Protein 2BJQ (pdb70)

Secondary structure (DSSP, 8-state):
----EEEEEETTSPPPSSBPBPTT-SS-EEEEEEETTEEEEEEEEEETTEEEEEEEETTEEE--TTTTTSEEEEEE-S-SSHHHHHHHHS-EEEEEEGGGGG-TTTEEE--BTTEEEEEEE-TTS-EEEEEEETTTTEEEEEETTEEEEEESGGGGGSEEEEEE-SPPP-S--B-S-EEEEEETTPBP-GGG-BPBGGGS-EE-TTSSEE--EEEEEEETTEEEEEEEEE-TTSBEEEEEEETTEEE-SGGG-EEEEEE-S-GGGBSS--EEEEHHHHTT-SS--B--BTTEEEEEEE-TTS-EEEEEEETTTTEEE--BTTB---EEGGGGGGSEEEE-

Foldseek 3Di:
DFDWDKAKDFFFAADDPAFAADPPDPFKGWKWAADPNRIWIFIWGAALNGTWTWAADDWWIDTDCVVRVGMIITTHAPDNDQQVRCVVGQWGKDKFFQLCVVVVVFWDFDDDVQKFWWFDQDPVGDTGITIARNVQQKTWYHDPTTIDIDHDDVSRGTITMITTRDGDDDPAADADFDKHKDFAFAAAVVLQAFDWDQNAFACAPVRDGHTWGWKWAHYPRRIKIFTWDADPVRTIWIWAADDWFIDTDRSSNMIITTGHNDPPRHPDDKHWDQQLVQVVDDDKHFDDDQQKFWWWDADPVRHIGIIIQRNVQRWTFIDDPGTTPIDHDCSSRGIITMID

Sequence (340 aa):
EFEDTWAYNTIGSPFPDNPVRVKGQQNMYVALWYKFGKPIHGRAWNDNGNVECSFPYNKVELTGARDLGGQIQILTATEQDPTEQFKKTGFWYEWRPYKDRVNDQLLQLVRCGQSTPVIMKTKDGKDLLGYIDMSTEVAAVGVSGKSEQVAGGPIQDMLVLFRNVKAPPKGIKIYDDTWLDLKYRDPFPAARNPIAAGGRKVKSDDGTEMFQYVALWYEHGQPVFGRAYPDSADKTLANFGWGGQENAGAEIGSFQMLVVPDPDILGFEYKWIPYKEAKAGGPFKPLHVGECTPCLLKDANGTERLGNLHMGMEKATAGLAGKDSAVSGPAVGDFLVLCR

B-factor: mean 21.35, std 9.45, range [8.37, 89.26]

InterPro domains:
  IPR021010 Cytosolic motility protein [PF12150] (7-168)
  IPR021010 Cytosolic motility protein [PF12150] (180-345)
  IPR021010 Cytosolic motility protein [PTHR31578] (6-344)

Nearest PDB structures (foldseek):
  2bjq-assembly1_A  TM=1.003E+00  e=2.444E-65  Ascaris suum
  2bjr-assembly2_B  TM=9.225E-01  e=2.883E-36  Ascaris suum
  2bjr-assembly1_A  TM=9.256E-01  e=7.314E-35  Ascaris suum
  5mh2-assembly2_D  TM=7.423E-01  e=8.220E-06  Magallana gigas

Organism: Ascaris suum (NCBI:txid6253)

Structure (mmCIF, N/CA/C/O backbone):
data_2BJQ
#
_entry.id   2BJQ
#
_cell.length_a   42.604
_cell.length_b   74.202
_cell.length_c   108.309
_cell.angle_alpha   90.00
_cell.angle_beta   90.00
_cell.angle_gamma   90.00
#
_symmetry.space_group_name_H-M   'P 21 21 21'
#
loop_
_entity.id
_entity.type
_entity.pdbx_description
1 polymer MFP2A
2 water water
#
loop_
_atom_site.group_PDB
_atom_site.id
_atom_site.type_symbol
_atom_site.label_atom_id
_atom_site.label_alt_id
_atom_site.label_comp_id
_atom_site.label_asym_id
_atom_site.label_entity_id
_atom_site.label_seq_id
_atom_site.pdbx_PDB_ins_code
_atom_site.Cartn_x
_atom_site.Cartn_y
_atom_site.Cartn_z
_atom_site.occupancy
_atom_site.B_iso_or_equiv
_atom_site.auth_seq_id
_atom_site.auth_comp_id
_atom_site.auth_asym_id
_atom_site.auth_atom_id
_atom_site.pdbx_PDB_model_num
ATOM 1 N N . GLU A 1 5 ? 23.579 23.434 34.392 1.00 31.75 5 GLU A N 1
ATOM 2 C CA . GLU A 1 5 ? 22.784 22.301 34.961 1.00 29.38 5 GLU A CA 1
ATOM 3 C C . GLU A 1 5 ? 21.322 22.456 34.551 1.00 28.79 5 GLU A C 1
ATOM 4 O O . GLU A 1 5 ? 20.627 23.359 35.024 1.00 27.22 5 GLU A O 1
ATOM 10 N N . PHE A 1 6 ? 20.861 21.581 33.663 1.00 22.36 6 PHE A N 1
ATOM 11 C CA . PHE A 1 6 ? 19.526 21.707 33.090 1.00 19.39 6 PHE A CA 1
ATOM 12 C C . PHE A 1 6 ? 18.469 21.070 34.001 1.00 18.83 6 PHE A C 1
ATOM 13 O O . PHE A 1 6 ? 18.810 20.361 34.961 1.00 18.40 6 PHE A O 1
ATOM 21 N N . GLU A 1 7 ? 17.196 21.287 33.661 1.00 19.99 7 GLU A N 1
ATOM 22 C CA . GLU A 1 7 ? 16.071 20.812 34.475 1.00 16.55 7 GLU A CA 1
ATOM 23 C C . GLU A 1 7 ? 15.076 19.987 33.651 1.00 14.31 7 GLU A C 1
ATOM 24 O O . GLU A 1 7 ? 14.728 20.348 32.509 1.00 17.64 7 GLU A O 1
ATOM 30 N N . ASP A 1 8 ? 14.644 18.884 34.240 1.00 13.23 8 ASP A N 1
ATOM 31 C CA . ASP A 1 8 ? 13.568 18.052 33.662 1.00 15.07 8 ASP A CA 1
ATOM 32 C C . ASP A 1 8 ? 12.177 18.618 33.925 1.00 17.18 8 ASP A C 1
ATOM 33 O O . ASP A 1 8 ? 11.915 19.108 35.021 1.00 16.02 8 ASP A O 1
ATOM 38 N N . THR A 1 9 ? 11.277 18.440 32.954 1.00 15.66 9 THR A N 1
ATOM 39 C CA . THR A 1 9 ? 9.876 18.807 33.112 1.00 14.26 9 THR A CA 1
ATOM 40 C C . THR A 1 9 ? 9.055 17.592 33.534 1.00 16.05 9 THR A C 1
ATOM 41 O O . THR A 1 9 ? 8.894 16.650 32.757 1.00 16.56 9 THR A O 1
ATOM 45 N N . TRP A 1 10 ? 8.543 17.628 34.766 1.00 12.18 10 TRP A N 1
ATOM 46 C CA . TRP A 1 10 ? 7.696 16.551 35.291 1.00 11.21 10 TRP A CA 1
ATOM 47 C C . TRP A 1 10 ? 6.260 17.097 35.238 1.00 16.65 10 TRP A C 1
ATOM 48 O O . TRP A 1 10 ? 6.033 18.290 35.477 1.00 15.51 10 TRP A O 1
ATOM 59 N N . ALA A 1 11 ? 5.306 16.219 34.943 1.00 14.67 11 ALA A N 1
ATOM 60 C CA . ALA A 1 11 ? 3.894 16.619 34.846 1.00 14.72 11 ALA A CA 1
ATOM 61 C C . ALA A 1 11 ? 2.966 15.681 35.661 1.00 11.63 11 ALA A C 1
ATOM 62 O O . ALA A 1 11 ? 2.902 14.470 35.393 1.00 11.78 11 ALA A O 1
ATOM 64 N N . TYR A 1 12 ? 2.256 16.246 36.655 1.00 12.61 12 TYR A N 1
ATOM 65 C CA . TYR A 1 12 ? 1.204 15.485 37.381 1.00 10.91 12 TYR A CA 1
ATOM 66 C C . TYR A 1 12 ? 0.131 14.960 36.433 1.00 11.42 12 TYR A C 1
ATOM 67 O O . TYR A 1 12 ? -0.278 15.664 35.484 1.00 12.79 12 TYR A O 1
ATOM 76 N N . ASN A 1 13 ? -0.281 13.718 36.683 1.00 12.21 13 ASN A N 1
ATOM 77 C CA . ASN A 1 13 ? -1.355 13.098 35.927 1.00 14.68 13 ASN A CA 1
ATOM 78 C C . ASN A 1 13 ? -2.203 12.212 36.836 1.00 15.06 13 ASN A C 1
ATOM 79 O O . ASN A 1 13 ? -1.681 11.562 37.765 1.00 16.82 13 ASN A O 1
ATOM 84 N N . THR A 1 14 ? -3.497 12.182 36.540 1.00 13.86 14 THR A N 1
ATOM 85 C CA . THR A 1 14 ? -4.433 11.289 37.224 1.00 14.84 14 THR A CA 1
ATOM 86 C C . THR A 1 14 ? -4.306 9.893 36.628 1.00 17.79 14 THR A C 1
ATOM 87 O O . THR A 1 14 ? -4.340 9.718 35.402 1.00 20.16 14 THR A O 1
ATOM 91 N N . ILE A 1 15 ? -4.083 8.903 37.487 1.00 14.95 15 ILE A N 1
ATOM 92 C CA . ILE A 1 15 ? -4.025 7.528 37.020 1.00 15.31 15 ILE A CA 1
ATOM 93 C C . ILE A 1 15 ? -5.401 7.180 36.415 1.00 20.14 15 ILE A C 1
ATOM 94 O O . ILE A 1 15 ? -6.441 7.429 37.045 1.00 16.40 15 ILE A O 1
ATOM 99 N N . GLY A 1 16 ? -5.414 6.642 35.206 1.00 17.88 16 GLY A N 1
ATOM 100 C CA . GLY A 1 16 ? -6.696 6.330 34.516 1.00 17.22 16 GLY A CA 1
ATOM 101 C C . GLY A 1 16 ? -7.167 7.360 33.509 1.00 12.19 16 GLY A C 1
ATOM 102 O O . GLY A 1 16 ? -8.291 7.268 32.972 1.00 15.58 16 GLY A O 1
ATOM 103 N N . SER A 1 17 ? -6.327 8.370 33.262 1.00 12.92 17 SER A N 1
ATOM 104 C CA . SER A 1 17 ? -6.554 9.389 32.221 1.00 14.76 17 SER A CA 1
ATOM 105 C C . SER A 1 17 ? -5.362 9.393 31.230 1.00 11.35 17 SER A C 1
ATOM 106 O O . SER A 1 17 ? -4.255 8.930 31.604 1.00 13.49 17 SER A O 1
ATOM 109 N N . PRO A 1 18 ? -5.562 9.935 30.011 1.00 15.36 18 PRO A N 1
ATOM 110 C CA . PRO A 1 18 ? -4.487 9.994 28.996 1.00 14.56 18 PRO A CA 1
ATOM 111 C C . PRO A 1 18 ? -3.172 10.652 29.439 1.00 13.78 18 PRO A C 1
ATOM 112 O O . PRO A 1 18 ? -3.148 11.481 30.362 1.00 12.67 18 PRO A O 1
ATOM 116 N N . PHE A 1 19 ? -2.066 10.245 28.804 1.00 12.83 19 PHE A N 1
ATOM 117 C CA . PHE A 1 19 ? -0.751 10.819 29.119 1.00 15.30 19 PHE A CA 1
ATOM 118 C C . PHE A 1 19 ? -0.658 12.322 28.813 1.00 15.18 19 PHE A C 1
ATOM 119 O O . PHE A 1 19 ? -1.319 12.805 27.862 1.00 13.57 19 PHE A O 1
ATOM 127 N N . PRO A 1 20 ? 0.222 13.050 29.542 1.00 14.94 20 PRO A N 1
ATOM 128 C CA . PRO A 1 20 ? 0.519 14.407 29.085 1.00 13.73 20 PRO A CA 1
ATOM 129 C C . PRO A 1 20 ? 1.309 14.317 27.774 1.00 16.06 20 PRO A C 1
ATOM 130 O O . PRO A 1 20 ? 1.826 13.234 27.436 1.00 16.95 20 PRO A O 1
ATOM 134 N N . ASP A 1 21 ? 1.413 15.423 27.046 1.00 19.68 21 ASP A N 1
ATOM 135 C CA . ASP A 1 21 ? 2.176 15.419 25.788 1.00 16.33 21 ASP A CA 1
ATOM 136 C C . ASP A 1 21 ? 3.662 15.047 25.938 1.00 15.58 21 ASP A C 1
ATOM 137 O O . ASP A 1 21 ? 4.328 15.447 26.922 1.00 12.87 21 ASP A O 1
ATOM 142 N N . ASN A 1 22 ? 4.170 14.319 24.932 1.00 14.60 22 ASN A N 1
ATOM 143 C CA . ASN A 1 22 ? 5.591 13.947 24.830 1.00 13.30 22 ASN A CA 1
ATOM 144 C C . ASN A 1 22 ? 6.156 13.211 26.060 1.00 13.45 22 ASN A C 1
ATOM 145 O O . ASN A 1 22 ? 7.197 13.605 26.590 1.00 13.67 22 ASN A O 1
ATOM 150 N N . PRO A 1 23 ? 5.492 12.121 26.490 1.00 13.76 23 PRO A N 1
ATOM 151 C CA . PRO A 1 23 ? 6.031 11.364 27.640 1.00 14.54 23 PRO A CA 1
ATOM 152 C C . PRO A 1 23 ? 7.343 10.669 27.258 1.00 15.48 23 PRO A C 1
ATOM 153 O O . PRO A 1 23 ? 7.500 10.223 26.104 1.00 13.81 23 PRO A O 1
ATOM 157 N N . VAL A 1 24 ? 8.282 10.605 28.198 1.00 12.04 24 VAL A N 1
ATOM 158 C CA . VAL A 1 24 ? 9.631 10.074 27.879 1.00 14.05 24 VAL A CA 1
ATOM 159 C C . VAL A 1 24 ? 9.601 8.552 27.971 1.00 13.93 24 VAL A C 1
ATOM 160 O O . VAL A 1 24 ? 9.215 7.966 29.006 1.00 13.55 24 VAL A O 1
ATOM 164 N N . ARG A 1 25 ? 9.980 7.908 26.863 1.00 13.34 25 ARG A N 1
ATOM 165 C CA . ARG A 1 25 ? 9.948 6.457 26.739 1.00 14.40 25 ARG A CA 1
ATOM 166 C C . ARG A 1 25 ? 11.145 5.805 27.413 1.00 16.98 25 ARG A C 1
ATOM 167 O O . ARG A 1 25 ? 12.244 6.403 27.503 1.00 19.41 25 ARG A O 1
ATOM 175 N N . VAL A 1 26 ? 10.939 4.570 27.867 1.00 15.56 26 VAL A N 1
ATOM 176 C CA . VAL A 1 26 ? 12.051 3.705 28.283 1.00 15.37 26 VAL A CA 1
ATOM 177 C C . VAL A 1 26 ? 12.672 3.025 27.050 1.00 21.68 26 VAL A C 1
ATOM 178 O O . VAL A 1 26 ? 11.945 2.460 26.196 1.00 16.90 26 VAL A O 1
ATOM 182 N N . LYS A 1 27 ? 14.005 3.093 26.973 1.00 19.46 27 LYS A N 1
ATOM 183 C CA . LYS A 1 27 ? 14.813 2.514 25.877 1.00 22.15 27 LYS A CA 1
ATOM 184 C C . LYS A 1 27 ? 14.363 1.097 25.600 1.00 19.73 27 LYS A C 1
ATOM 185 O O . LYS A 1 27 ? 14.273 0.292 26.521 1.00 18.70 27 LYS A O 1
ATOM 191 N N . GLY A 1 28 ? 14.088 0.798 24.334 1.00 18.76 28 GLY A N 1
ATOM 192 C CA . GLY A 1 28 ? 13.763 -0.568 23.956 1.00 17.02 28 GLY A CA 1
ATOM 193 C C . GLY A 1 28 ? 12.363 -1.052 24.342 1.00 21.51 28 GLY A C 1
ATOM 194 O O . GLY A 1 28 ? 12.077 -2.266 24.232 1.00 21.78 28 GLY A O 1
ATOM 195 N N . GLN A 1 29 ? 11.491 -0.140 24.792 1.00 16.87 29 GLN A N 1
ATOM 196 C CA . GLN A 1 29 ? 10.138 -0.544 25.198 1.00 15.48 29 GLN A CA 1
ATOM 197 C C . GLN A 1 29 ? 9.044 0.037 24.305 1.00 14.50 29 GLN A C 1
ATOM 198 O O . GLN A 1 29 ? 9.065 1.232 24.013 1.00 15.89 29 GLN A O 1
ATOM 204 N N . GLN A 1 30 ? 8.103 -0.807 23.889 1.00 13.35 30 GLN A N 1
ATOM 205 C CA . GLN A 1 30 ? 6.998 -0.314 23.053 1.00 12.64 30 GLN A CA 1
ATOM 206 C C . GLN A 1 30 ? 6.016 0.563 23.844 1.00 13.88 30 GLN A C 1
ATOM 207 O O . GLN A 1 30 ? 5.411 1.489 23.293 1.00 12.87 30 GLN A O 1
ATOM 213 N N . ASN A 1 31 ? 5.859 0.247 25.131 1.00 10.93 31 ASN A N 1
ATOM 214 C CA . ASN A 1 31 ? 4.767 0.787 25.944 1.00 11.10 31 ASN A CA 1
ATOM 215 C C . ASN A 1 31 ? 5.212 0.934 27.405 1.00 15.34 31 ASN A C 1
ATOM 216 O O . ASN A 1 31 ? 4.678 0.261 28.303 1.00 13.30 31 ASN A O 1
ATOM 221 N N . MET A 1 32 ? 6.213 1.786 27.634 1.00 12.65 32 MET A N 1
ATOM 222 C CA . MET A 1 32 ? 6.716 2.022 29.002 1.00 11.21 32 MET A CA 1
ATOM 223 C C . MET A 1 32 ? 7.351 3.399 29.090 1.00 14.21 32 MET A C 1
ATOM 224 O O . MET A 1 32 ? 8.153 3.768 28.240 1.00 11.17 32 MET A O 1
ATOM 229 N N . TYR A 1 33 ? 7.002 4.144 30.134 1.00 13.41 33 TYR A N 1
ATOM 230 C CA . TYR A 1 33 ? 7.407 5.544 30.253 1.00 10.53 33 TYR A CA 1
ATOM 231 C C . TYR A 1 33 ? 7.890 5.855 31.669 1.00 12.85 33 TYR A C 1
ATOM 232 O O . TYR A 1 33 ? 7.530 5.140 32.615 1.00 13.21 33 TYR A O 1
ATOM 241 N N . VAL A 1 34 ? 8.642 6.956 31.820 1.00 10.08 34 VAL A N 1
ATOM 242 C CA . VAL A 1 34 ? 9.363 7.230 33.074 1.00 11.20 34 VAL A CA 1
ATOM 243 C C . VAL A 1 34 ? 8.381 7.961 34.018 1.00 11.47 34 VAL A C 1
ATOM 244 O O . VAL A 1 34 ? 7.789 8.948 33.600 1.00 13.77 34 VAL A O 1
ATOM 248 N N . ALA A 1 35 ? 8.218 7.476 35.256 1.00 9.42 35 ALA A N 1
ATOM 249 C CA . ALA A 1 35 ? 7.228 8.080 36.190 1.00 10.08 35 ALA A CA 1
ATOM 250 C C . ALA A 1 35 ? 7.804 8.288 37.582 1.00 12.97 35 ALA A C 1
ATOM 251 O O . ALA A 1 35 ? 8.856 7.760 37.911 1.00 11.52 35 ALA A O 1
ATOM 253 N N . LEU A 1 36 ? 7.079 9.037 38.406 1.00 11.65 36 LEU A N 1
ATOM 254 C CA . LEU A 1 36 ? 7.603 9.410 39.730 1.00 12.86 36 LEU A CA 1
ATOM 255 C C . LEU A 1 36 ? 6.440 9.504 40.712 1.00 11.72 36 LEU A C 1
ATOM 256 O O . LEU A 1 36 ? 5.424 10.129 40.404 1.00 13.54 36 LEU A O 1
ATOM 261 N N . TRP A 1 37 ? 6.628 8.902 41.883 1.00 11.39 37 TRP A N 1
ATOM 262 C CA . TRP A 1 37 ? 5.604 8.862 42.948 1.00 13.13 37 TRP A CA 1
ATOM 263 C C . TRP A 1 37 ? 6.256 9.403 44.224 1.00 13.76 37 TRP A C 1
ATOM 264 O O . TRP A 1 37 ? 7.445 9.184 44.430 1.00 14.40 37 TRP A O 1
ATOM 275 N N . TYR A 1 38 ? 5.480 10.101 45.060 1.00 10.85 38 TYR A N 1
ATOM 276 C CA . TYR A 1 38 ? 5.928 10.462 46.432 1.00 13.58 38 TYR A CA 1
ATOM 277 C C . TYR A 1 38 ? 5.124 9.679 47.453 1.00 15.05 38 TYR A C 1
ATOM 278 O O . TYR A 1 38 ? 3.868 9.637 47.392 1.00 13.35 38 TYR A O 1
ATOM 287 N N . LYS A 1 39 ? 5.844 9.085 48.400 1.00 15.84 39 LYS A N 1
ATOM 288 C CA . LYS A 1 39 ? 5.221 8.331 49.489 1.00 12.09 39 LYS A CA 1
ATOM 289 C C . LYS A 1 39 ? 5.822 8.898 50.790 1.00 14.97 39 LYS A C 1
ATOM 290 O O . LYS A 1 39 ? 7.044 8.856 50.993 1.00 15.06 39 LYS A O 1
ATOM 296 N N . PHE A 1 40 ? 4.962 9.453 51.648 1.00 18.18 40 PHE A N 1
ATOM 297 C CA . PHE A 1 40 ? 5.414 10.189 52.850 1.00 20.32 40 PHE A CA 1
ATOM 298 C C . PHE A 1 40 ? 6.485 11.250 52.525 1.00 15.08 40 PHE A C 1
ATOM 299 O O . PHE A 1 40 ? 7.480 11.421 53.259 1.00 16.45 40 PHE A O 1
ATOM 307 N N . GLY A 1 41 ? 6.256 11.984 51.428 1.00 13.64 41 GLY A N 1
ATOM 308 C CA . GLY A 1 41 ? 7.158 13.036 50.969 1.00 18.16 41 GLY A CA 1
ATOM 309 C C . GLY A 1 41 ? 8.459 12.548 50.329 1.00 16.00 41 GLY A C 1
ATOM 310 O O . GLY A 1 41 ? 9.295 13.378 49.953 1.00 16.46 41 GLY A O 1
ATOM 311 N N . LYS A 1 42 ? 8.633 11.225 50.208 1.00 11.37 42 LYS A N 1
ATOM 312 C CA . LYS A 1 42 ? 9.902 10.659 49.642 1.00 11.99 42 LYS A CA 1
ATOM 313 C C . LYS A 1 42 ? 9.723 10.267 48.161 1.00 12.99 42 LYS A C 1
ATOM 314 O O . LYS A 1 42 ? 8.787 9.530 47.862 1.00 15.64 42 LYS A O 1
ATOM 320 N N . PRO A 1 43 ? 10.637 10.716 47.253 1.00 14.63 43 PRO A N 1
ATOM 321 C CA . PRO A 1 43 ? 10.502 10.371 45.821 1.00 12.35 43 PRO A CA 1
ATOM 322 C C . PRO A 1 43 ? 10.929 8.938 45.487 1.00 10.83 43 PRO A C 1
ATOM 323 O O . PRO A 1 43 ? 11.970 8.439 45.957 1.00 14.15 43 PRO A O 1
ATOM 327 N N . ILE A 1 44 ? 10.105 8.282 44.677 1.00 14.35 44 ILE A N 1
ATOM 328 C CA . ILE A 1 44 ? 10.321 6.922 44.221 1.00 15.11 44 ILE A CA 1
ATOM 329 C C . ILE A 1 44 ? 10.036 6.864 42.704 1.00 17.02 44 ILE A C 1
ATOM 330 O O . ILE A 1 44 ? 8.878 7.046 42.281 1.00 12.47 44 ILE A O 1
ATOM 335 N N . HIS A 1 45 ? 11.063 6.660 41.872 1.00 11.76 45 HIS A N 1
ATOM 336 C CA . HIS A 1 45 ? 10.763 6.543 40.414 1.00 11.99 45 HIS A CA 1
ATOM 337 C C . HIS A 1 45 ? 10.122 5.186 40.155 1.00 11.44 45 HIS A C 1
ATOM 338 O O . HIS A 1 45 ? 10.366 4.227 40.895 1.00 13.23 45 HIS A O 1
ATOM 345 N N . GLY A 1 46 ? 9.313 5.091 39.093 1.00 10.64 46 GLY A N 1
ATOM 346 C CA . GLY A 1 46 ? 8.719 3.841 38.672 1.00 12.42 46 GLY A CA 1
ATOM 347 C C . GLY A 1 46 ? 8.315 3.957 37.204 1.00 17.54 46 GLY A C 1
ATOM 348 O O . GLY A 1 46 ? 8.872 4.781 36.468 1.00 12.85 46 GLY A O 1
ATOM 349 N N . ARG A 1 47 ? 7.317 3.178 36.795 1.00 14.61 47 ARG A N 1
ATOM 350 C CA . ARG A 1 47 ? 6.964 3.120 35.371 1.00 13.26 47 ARG A CA 1
ATOM 351 C C . ARG A 1 47 ? 5.490 3.364 35.134 1.00 14.17 47 ARG A C 1
ATOM 352 O O . ARG A 1 47 ? 4.672 3.118 36.031 1.00 13.56 47 ARG A O 1
ATOM 360 N N . ALA A 1 48 ? 5.177 3.866 33.931 1.00 12.06 48 ALA A N 1
ATOM 361 C CA . ALA A 1 48 ? 3.808 4.034 33.467 1.00 9.46 48 ALA A CA 1
ATOM 362 C C . ALA A 1 48 ? 3.660 3.372 32.089 1.00 10.92 48 ALA A C 1
ATOM 363 O O . ALA A 1 48 ? 4.633 3.282 31.328 1.00 12.41 48 ALA A O 1
ATOM 365 N N . TRP A 1 49 ? 2.440 2.966 31.765 1.00 9.89 49 TRP A N 1
ATOM 366 C CA . TRP A 1 49 ? 2.134 2.390 30.451 1.00 9.54 49 TRP A CA 1
ATOM 367 C C . TRP A 1 49 ? 0.682 2.717 30.077 1.00 12.69 49 TRP A C 1
ATOM 368 O O . TRP A 1 49 ? -0.151 3.084 30.925 1.00 14.83 49 TRP A O 1
ATOM 379 N N . ASN A 1 50 ? 0.405 2.592 28.784 1.00 11.77 50 ASN A N 1
ATOM 380 C CA . ASN A 1 50 ? -0.911 2.837 28.225 1.00 12.60 50 ASN A CA 1
ATOM 381 C C . ASN A 1 50 ? -1.762 1.567 28.366 1.00 13.28 50 ASN A C 1
ATOM 382 O O . ASN A 1 50 ? -1.336 0.474 27.946 1.00 13.35 50 ASN A O 1
ATOM 387 N N . ASP A 1 51 ? -2.938 1.706 28.982 1.00 10.90 51 ASP A N 1
ATOM 388 C CA . ASP A 1 51 ? -4.008 0.720 28.812 1.00 15.18 51 ASP A CA 1
ATOM 389 C C . ASP A 1 51 ? -5.301 1.480 28.551 1.00 17.60 51 ASP A C 1
ATOM 390 O O . ASP A 1 51 ? -5.688 2.362 29.326 1.00 14.71 51 ASP A O 1
ATOM 395 N N . ASN A 1 52 ? -5.971 1.140 27.452 1.00 15.28 52 ASN A N 1
ATOM 396 C CA . ASN A 1 52 ? -7.205 1.826 27.054 1.00 17.39 52 ASN A CA 1
ATOM 397 C C . ASN A 1 52 ? -7.028 3.330 26.815 1.00 19.51 52 ASN A C 1
ATOM 398 O O . ASN A 1 52 ? -7.990 4.103 26.980 1.00 14.99 52 ASN A O 1
ATOM 403 N N . GLY A 1 53 ? -5.815 3.727 26.402 1.00 12.04 53 GLY A N 1
ATOM 404 C CA . GLY A 1 53 ? -5.461 5.139 26.102 1.00 10.77 53 GLY A CA 1
ATOM 405 C C . GLY A 1 53 ? -5.135 5.984 27.348 1.00 10.10 53 GLY A C 1
ATOM 406 O O . GLY A 1 53 ? -4.981 7.222 27.266 1.00 15.25 53 GLY A O 1
ATOM 407 N N . ASN A 1 54 ? -5.089 5.309 28.494 1.00 11.27 54 ASN A N 1
ATOM 408 C CA . ASN A 1 54 ? -4.910 5.963 29.814 1.00 10.91 54 ASN A CA 1
ATOM 409 C C . ASN A 1 54 ? -3.638 5.496 30.539 1.00 12.94 54 ASN A C 1
ATOM 410 O O . ASN A 1 54 ? -3.083 4.406 30.248 1.00 10.50 54 ASN A O 1
ATOM 415 N N . VAL A 1 55 ? -3.217 6.319 31.511 1.00 13.23 55 VAL A N 1
ATOM 416 C CA . VAL A 1 55 ? -2.049 6.020 32.322 1.00 13.23 55 VAL A CA 1
ATOM 417 C C . VAL A 1 55 ? -2.347 4.930 33.363 1.00 14.04 55 VAL A C 1
ATOM 418 O O . VAL A 1 55 ? -3.252 5.064 34.211 1.00 16.25 55 VAL A O 1
ATOM 422 N N . GLU A 1 56 ? -1.563 3.861 33.310 1.00 14.05 56 GLU A N 1
ATOM 423 C CA . GLU A 1 56 ? -1.463 2.940 34.439 1.00 13.59 56 GLU A CA 1
ATOM 424 C C . GLU A 1 56 ? 0.006 2.912 34.833 1.00 14.56 56 GLU A C 1
ATOM 425 O O . GLU A 1 56 ? 0.853 3.358 34.070 1.00 13.26 56 GLU A O 1
ATOM 431 N N . CYS A 1 57 ? 0.311 2.388 36.020 1.00 11.93 57 CYS A N 1
ATOM 432 C CA . CYS A 1 57 ? 1.669 2.556 36.584 1.00 11.32 57 CYS A CA 1
ATOM 433 C C . CYS A 1 57 ? 1.997 1.544 37.683 1.00 15.46 57 CYS A C 1
ATOM 434 O O . CYS A 1 57 ? 1.109 0.869 38.210 1.00 14.02 57 CYS A O 1
ATOM 437 N N . SER A 1 58 ? 3.287 1.472 38.026 1.00 16.69 58 SER A N 1
ATOM 438 C CA . SER A 1 58 ? 3.783 0.538 39.040 1.00 12.65 58 SER A CA 1
ATOM 439 C C . SER A 1 58 ? 5.015 1.083 39.739 1.00 15.34 58 SER A C 1
ATOM 440 O O . SER A 1 58 ? 5.957 1.598 39.095 1.00 14.63 58 SER A O 1
ATOM 443 N N . PHE A 1 59 ? 5.004 0.952 41.065 1.00 12.82 59 PHE A N 1
ATOM 444 C CA . PHE A 1 59 ? 6.115 1.447 41.892 1.00 10.46 59 PHE A CA 1
ATOM 445 C C . PHE A 1 59 ? 6.349 0.421 42.995 1.00 11.89 59 PHE A C 1
ATOM 446 O O . PHE A 1 59 ? 5.365 -0.148 43.518 1.00 14.53 59 PHE A O 1
ATOM 454 N N . PRO A 1 60 ? 7.628 0.221 43.366 1.00 15.96 60 PRO A N 1
ATOM 455 C CA . PRO A 1 60 ? 7.968 -0.655 44.501 1.00 17.48 60 PRO A CA 1
ATOM 456 C C . PRO A 1 60 ? 7.808 0.091 45.820 1.00 15.81 60 PRO A C 1
ATOM 457 O O . PRO A 1 60 ? 8.197 1.266 45.947 1.00 14.28 60 PRO A O 1
ATOM 461 N N . TYR A 1 61 ? 7.230 -0.599 46.797 1.00 19.99 61 TYR A N 1
ATOM 462 C CA . TYR A 1 61 ? 6.988 -0.008 48.100 1.00 20.33 61 TYR A CA 1
ATOM 463 C C . TYR A 1 61 ? 7.141 -1.078 49.185 1.00 23.38 61 TYR A C 1
ATOM 464 O O . TYR A 1 61 ? 6.286 -1.949 49.323 1.00 22.08 6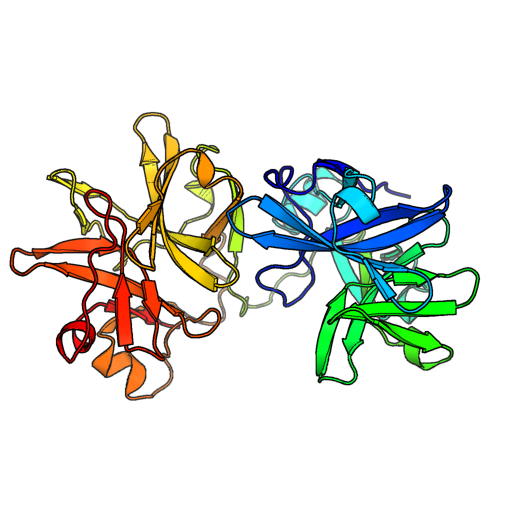1 TYR A O 1
ATOM 473 N N . ASN A 1 62 ? 8.239 -0.987 49.933 1.00 27.12 62 ASN A N 1
ATOM 474 C CA . ASN A 1 62 ? 8.543 -1.885 51.072 1.00 36.84 62 ASN A CA 1
ATOM 475 C C . ASN A 1 62 ? 7.998 -3.339 50.960 1.00 40.69 62 ASN A C 1
ATOM 476 O O . ASN A 1 62 ? 7.027 -3.742 51.627 1.00 47.94 62 ASN A O 1
ATOM 481 N N . LYS A 1 63 ? 8.645 -4.098 50.074 1.00 32.70 63 LYS A N 1
ATOM 482 C CA . LYS A 1 63 ? 8.370 -5.530 49.794 1.00 33.58 63 LYS A CA 1
ATOM 483 C C . LYS A 1 63 ? 7.271 -5.836 48.769 1.00 23.92 63 LYS A C 1
ATOM 484 O O . LYS A 1 63 ? 7.211 -6.958 48.254 1.00 22.72 63 LYS A O 1
ATOM 490 N N . VAL A 1 64 ? 6.430 -4.855 48.457 1.00 19.82 64 VAL A N 1
ATOM 491 C CA . VAL A 1 64 ? 5.310 -5.073 4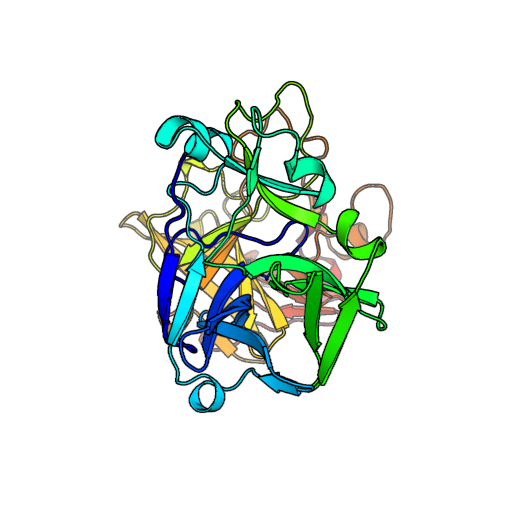7.531 1.00 22.05 64 VAL A CA 1
ATOM 492 C C . VAL A 1 64 ? 5.397 -4.180 46.287 1.00 20.10 64 VAL A C 1
ATOM 493 O O . VAL A 1 64 ? 6.215 -3.271 46.226 1.00 18.29 64 VAL A O 1
ATOM 497 N N . GLU A 1 65 ? 4.561 -4.480 45.302 1.00 18.00 65 GLU A N 1
ATOM 498 C CA . GLU A 1 65 ? 4.372 -3.617 44.143 1.00 19.77 65 GLU A CA 1
ATOM 499 C C . GLU A 1 65 ? 3.049 -2.901 44.323 1.00 20.47 65 GLU A C 1
ATOM 500 O O . GLU A 1 65 ? 2.028 -3.539 44.646 1.00 24.34 65 GLU A O 1
ATOM 506 N N . LEU A 1 66 ? 3.056 -1.585 44.129 1.00 13.14 66 LEU A N 1
ATOM 507 C CA . LEU A 1 66 ? 1.832 -0.800 44.180 1.00 13.76 66 LEU A CA 1
ATOM 508 C C . LEU A 1 66 ? 1.464 -0.290 42.788 1.00 18.28 66 LEU A C 1
ATOM 509 O O . LEU A 1 66 ? 2.285 0.339 42.124 1.00 17.73 66 LEU A O 1
ATOM 514 N N . THR A 1 67 ? 0.237 -0.605 42.355 1.00 19.16 67 THR A N 1
ATOM 515 C CA . THR A 1 67 ? -0.294 -0.209 41.030 1.00 18.82 67 THR A CA 1
ATOM 516 C C . THR A 1 67 ? -1.647 0.539 41.140 1.00 24.13 67 THR A C 1
ATOM 517 O O . THR A 1 67 ? -2.044 1.281 40.243 1.00 20.22 67 THR A O 1
ATOM 521 N N . GLY A 1 68 ? -2.357 0.329 42.250 1.00 19.47 68 GLY A N 1
ATOM 522 C CA . GLY A 1 68 ? -3.667 0.930 42.462 1.00 21.70 68 GLY A CA 1
ATOM 523 C C . GLY A 1 68 ? -3.742 2.434 42.614 1.00 19.53 68 GLY A C 1
ATOM 524 O O . GLY A 1 68 ? -2.972 3.060 43.357 1.00 20.37 68 GLY A O 1
ATOM 525 N N . ALA A 1 69 ? -4.717 3.019 41.934 1.00 20.08 69 ALA A N 1
ATOM 526 C CA . ALA A 1 69 ? -4.987 4.436 42.070 1.00 19.13 69 ALA A CA 1
ATOM 527 C C . ALA A 1 69 ? -5.206 4.852 43.553 1.00 20.02 69 ALA A C 1
ATOM 528 O O . ALA A 1 69 ? -4.783 5.939 43.973 1.00 20.88 69 ALA A O 1
ATOM 530 N N . ARG A 1 70 ? -5.892 4.017 44.329 1.00 19.50 70 ARG A N 1
ATOM 531 C CA . ARG A 1 70 ? -6.154 4.389 45.733 1.00 24.11 70 ARG A CA 1
ATOM 532 C C . ARG A 1 70 ? -4.899 4.223 46.583 1.00 17.82 70 ARG A C 1
ATOM 533 O O . ARG A 1 70 ? -4.510 5.160 47.293 1.00 17.70 70 ARG A O 1
ATOM 541 N N . ASP A 1 71 ? -4.253 3.054 46.454 1.00 18.87 71 ASP A N 1
ATOM 542 C CA . ASP A 1 71 ? -2.999 2.735 47.152 1.00 17.14 71 ASP A CA 1
ATOM 543 C C . ASP A 1 71 ? -1.956 3.847 46.917 1.00 18.70 71 ASP A C 1
ATOM 544 O O . ASP A 1 71 ? -1.227 4.237 47.836 1.00 17.74 71 ASP A O 1
ATOM 549 N N . LEU A 1 72 ? -1.903 4.344 45.676 1.00 15.13 72 LEU A N 1
ATOM 550 C CA . LEU A 1 72 ? -0.944 5.386 45.288 1.00 15.16 72 LEU A CA 1
ATOM 551 C C . LEU A 1 72 ? -1.341 6.804 45.680 1.00 17.92 72 LEU A C 1
ATOM 552 O O . LEU A 1 72 ? -0.517 7.729 45.606 1.00 17.74 72 LEU A O 1
ATOM 557 N N . GLY A 1 73 ? -2.590 6.977 46.108 1.00 18.13 73 GLY A N 1
ATOM 558 C CA . GLY A 1 73 ? -3.158 8.322 46.281 1.00 21.26 73 GLY A CA 1
ATOM 559 C C . GLY A 1 73 ? -3.614 8.991 44.976 1.00 15.94 73 GLY A C 1
ATOM 560 O O . GLY A 1 73 ? -3.841 10.185 44.944 1.00 22.89 73 GLY A O 1
ATOM 561 N N . GLY A 1 74 ? -3.711 8.235 43.879 1.00 22.71 74 GLY A N 1
ATOM 562 C CA . GLY A 1 74 ? -4.371 8.739 42.655 1.00 26.19 74 GLY A CA 1
ATOM 563 C C . GLY A 1 74 ? -3.583 9.624 41.688 1.00 23.77 74 GLY A C 1
ATOM 564 O O . GLY A 1 74 ? -3.927 9.681 40.465 1.00 20.92 74 GLY A O 1
ATOM 565 N N . GLN A 1 75 ? -2.558 10.312 42.216 1.00 15.66 75 GLN A N 1
ATOM 566 C CA . GLN A 1 75 ? -1.726 11.273 41.402 1.00 17.60 75 GLN A CA 1
ATOM 567 C C . GLN A 1 75 ? -0.246 10.884 41.296 1.00 17.10 75 GLN A C 1
ATOM 568 O O . GLN A 1 75 ? 0.402 10.665 42.320 1.00 17.97 75 GLN A O 1
ATOM 574 N N . ILE A 1 76 ? 0.301 10.843 40.077 1.00 12.81 76 ILE A N 1
ATOM 575 C CA . ILE A 1 76 ? 1.742 10.541 39.879 1.00 12.15 76 ILE A CA 1
ATOM 576 C C . ILE A 1 76 ? 2.260 11.566 38.888 1.00 14.30 76 ILE A C 1
ATOM 577 O O . ILE A 1 76 ? 1.457 12.278 38.316 1.00 14.38 76 ILE A O 1
ATOM 582 N N . GLN A 1 77 ? 3.588 11.645 38.703 1.00 12.17 77 GLN A N 1
ATOM 583 C CA . GLN A 1 77 ? 4.179 12.508 37.688 1.00 11.16 77 GLN A CA 1
ATOM 584 C C . GLN A 1 77 ? 4.796 11.669 36.558 1.00 11.68 77 GLN A C 1
ATOM 585 O O . GLN A 1 77 ? 5.333 10.568 36.796 1.00 12.62 77 GLN A O 1
ATOM 591 N N . ILE A 1 78 ? 4.668 12.174 35.336 1.00 11.48 78 ILE A N 1
ATOM 592 C CA . ILE A 1 78 ? 5.326 11.579 34.154 1.00 11.18 78 ILE A CA 1
ATOM 593 C C . ILE A 1 78 ? 6.378 12.555 33.636 1.00 10.72 78 ILE A C 1
ATOM 594 O O . ILE A 1 78 ? 6.119 13.760 33.525 1.00 12.66 78 ILE A O 1
ATOM 599 N N . LEU A 1 79 ? 7.552 12.024 33.305 1.00 11.71 79 LEU A N 1
ATOM 600 C CA . LEU A 1 79 ? 8.633 12.811 32.679 1.00 13.41 79 LEU A CA 1
ATOM 601 C C . LEU A 1 79 ? 8.186 13.167 31.242 1.00 13.77 79 LEU A C 1
ATOM 602 O O . LEU A 1 79 ? 7.742 12.289 30.489 1.00 12.84 79 LEU A O 1
ATOM 607 N N . THR A 1 80 ? 8.234 14.462 30.907 1.00 11.89 80 THR A N 1
ATOM 608 C CA . THR A 1 80 ? 7.909 14.914 29.529 1.00 12.02 80 THR A CA 1
ATOM 609 C C . THR A 1 80 ? 9.096 15.648 28.892 1.00 16.07 80 THR A C 1
ATOM 610 O O . THR A 1 80 ? 9.972 16.147 29.618 1.00 18.42 80 THR A O 1
ATOM 614 N N . ALA A 1 81 ? 9.127 15.702 27.552 1.00 17.30 81 ALA A N 1
ATOM 615 C CA . ALA A 1 81 ? 10.154 16.478 26.830 1.00 15.90 81 ALA A CA 1
ATOM 616 C C . ALA A 1 81 ? 9.525 17.556 25.942 1.00 14.54 81 ALA A C 1
ATOM 617 O O . ALA A 1 81 ? 8.367 17.462 25.573 1.00 13.61 81 ALA A O 1
ATOM 619 N N . THR A 1 82 ? 10.310 18.549 25.532 1.00 14.45 82 THR A N 1
ATOM 620 C CA . THR A 1 82 ? 9.734 19.594 24.657 1.00 18.14 82 THR A CA 1
ATOM 621 C C . THR A 1 82 ? 9.471 19.059 23.253 1.00 17.59 82 THR A C 1
ATOM 622 O O . THR A 1 82 ? 8.538 19.495 22.577 1.00 17.87 82 THR A O 1
ATOM 626 N N . GLU A 1 83 ? 10.311 18.108 22.840 1.00 18.03 83 GLU A N 1
ATOM 627 C CA . GLU A 1 83 ? 10.173 17.420 21.555 1.00 17.63 83 GLU A CA 1
ATOM 628 C C . GLU A 1 83 ? 10.550 15.953 21.700 1.00 12.64 83 GLU A C 1
ATOM 629 O O . GLU A 1 83 ? 11.478 15.591 22.454 1.00 16.71 83 GLU A O 1
ATOM 635 N N . GLN A 1 84 ? 9.841 15.106 20.960 1.00 13.29 84 GLN A N 1
ATOM 636 C CA . GLN A 1 84 ? 10.131 13.669 20.988 1.00 12.14 84 GLN A CA 1
ATOM 637 C C . GLN A 1 84 ? 11.402 13.306 20.218 1.00 16.57 84 GLN A C 1
ATOM 638 O O . GLN A 1 84 ? 12.127 12.422 20.647 1.00 17.70 84 GLN A O 1
ATOM 644 N N . ASP A 1 85 ? 11.649 13.972 19.085 1.00 20.47 85 ASP A N 1
ATOM 645 C CA . ASP A 1 85 ? 12.864 13.680 18.309 1.00 18.83 85 ASP A CA 1
ATOM 646 C C . ASP A 1 85 ? 14.089 14.193 19.053 1.00 15.10 85 ASP A C 1
ATOM 647 O O . ASP A 1 85 ? 14.112 15.369 19.428 1.00 15.44 85 ASP A O 1
ATOM 652 N N . PRO A 1 86 ? 15.099 13.320 19.283 1.00 15.72 86 PRO A N 1
ATOM 653 C CA . PRO A 1 86 ? 16.260 13.773 20.066 1.00 17.34 86 PRO A CA 1
ATOM 654 C C . PRO A 1 86 ? 16.951 15.023 19.517 1.00 17.06 86 PRO A C 1
ATOM 655 O O . PRO A 1 86 ? 17.389 15.840 20.314 1.00 17.18 86 PRO A O 1
ATOM 659 N N . THR A 1 87 ? 17.087 15.153 18.185 1.00 16.93 87 THR A N 1
ATOM 660 C CA . THR A 1 87 ? 17.808 16.315 17.624 1.00 19.73 87 THR A CA 1
ATOM 661 C C . THR A 1 87 ? 17.009 17.608 17.817 1.00 18.84 87 THR A C 1
ATOM 662 O O . THR A 1 87 ? 17.564 18.658 18.178 1.00 18.35 87 THR A O 1
ATOM 666 N N . GLU A 1 88 ? 15.697 17.510 17.631 1.00 18.14 88 GLU A N 1
ATOM 667 C CA . GLU A 1 88 ? 14.793 18.631 17.903 1.00 20.24 88 GLU A CA 1
ATOM 668 C C . GLU A 1 88 ? 14.814 19.063 19.381 1.00 19.01 88 GLU A C 1
ATOM 669 O O . GLU A 1 88 ? 14.878 20.263 19.691 1.00 19.26 88 GLU A O 1
ATOM 675 N N . GLN A 1 89 ? 14.754 18.076 20.281 1.00 18.16 89 GLN A N 1
ATOM 676 C CA . GLN A 1 89 ? 14.855 18.317 21.727 1.00 16.80 89 GLN A CA 1
ATOM 677 C C . GLN A 1 89 ? 16.182 19.008 22.091 1.00 15.64 89 GLN A C 1
ATOM 678 O O . GLN A 1 89 ? 16.179 19.993 22.828 1.00 17.04 89 GLN A O 1
ATOM 684 N N . PHE A 1 90 ? 17.298 18.498 21.560 1.00 17.22 90 PHE A N 1
ATOM 685 C CA . PHE A 1 90 ? 18.614 19.108 21.790 1.00 17.34 90 PHE A CA 1
ATOM 686 C C . PHE A 1 90 ? 18.698 20.556 21.295 1.00 18.83 90 PHE A C 1
ATOM 687 O O . PHE A 1 90 ? 19.198 21.441 22.007 1.00 18.43 90 PHE A O 1
ATOM 695 N N . LYS A 1 91 ? 18.215 20.796 20.073 1.00 21.08 91 LYS A N 1
ATOM 696 C CA . LYS A 1 91 ? 18.146 22.158 19.512 1.00 19.25 91 LYS A CA 1
ATOM 697 C C . LYS A 1 91 ? 17.350 23.121 20.410 1.00 21.68 91 LYS A C 1
ATOM 698 O O . LYS A 1 91 ? 17.776 24.240 20.678 1.00 25.02 91 LYS A O 1
ATOM 704 N N . LYS A 1 92 ? 16.199 22.671 20.890 1.00 20.67 92 LYS A N 1
ATOM 705 C CA . LYS A 1 92 ? 15.317 23.520 21.695 1.00 21.01 92 LYS A CA 1
ATOM 706 C C . LYS A 1 92 ? 15.815 23.780 23.120 1.00 23.18 92 LYS A C 1
ATOM 707 O O . LYS A 1 92 ? 15.543 24.849 23.675 1.00 23.96 92 LYS A O 1
ATOM 713 N N . THR A 1 93 ? 16.520 22.814 23.715 1.00 23.45 93 THR A N 1
ATOM 714 C CA . THR A 1 93 ? 16.779 22.834 25.173 1.00 21.90 93 THR A CA 1
ATOM 715 C C . THR A 1 93 ? 18.253 22.737 25.610 1.00 22.42 93 THR A C 1
ATOM 716 O O . THR A 1 93 ? 18.572 22.999 26.781 1.00 22.40 93 THR A O 1
ATOM 720 N N . GLY A 1 94 ? 19.139 22.321 24.705 1.00 23.71 94 GLY A N 1
ATOM 721 C CA . GLY A 1 94 ? 20.540 22.093 25.058 1.00 21.68 94 GLY A CA 1
ATOM 722 C C . GLY A 1 94 ? 20.888 20.686 25.523 1.00 19.84 94 GLY A C 1
ATOM 723 O O . GLY A 1 94 ? 22.056 20.376 25.798 1.00 20.81 94 GLY A O 1
ATOM 724 N N . PHE A 1 95 ? 19.875 19.818 25.611 1.00 14.80 95 PHE A N 1
ATOM 725 C CA . PHE A 1 95 ? 20.074 18.427 25.997 1.00 13.24 95 PHE A CA 1
ATOM 726 C C . PHE A 1 95 ? 19.075 17.469 25.320 1.00 15.71 95 PHE A C 1
ATOM 727 O O . PHE A 1 95 ? 18.032 17.892 24.820 1.00 13.32 95 PHE A O 1
ATOM 735 N N . TRP A 1 96 ? 19.439 16.192 25.310 1.00 14.77 96 TRP A N 1
ATOM 736 C CA . TRP A 1 96 ? 18.540 15.094 24.914 1.00 18.50 96 TRP A CA 1
ATOM 737 C C . TRP A 1 96 ? 18.610 13.917 25.921 1.00 19.40 96 TRP A C 1
ATOM 738 O O . TRP A 1 96 ? 19.533 13.815 26.742 1.00 18.09 96 TRP A O 1
ATOM 749 N N . TYR A 1 97 ? 17.591 13.069 25.911 1.00 14.33 97 TYR A N 1
ATOM 750 C CA . TYR A 1 97 ? 17.522 11.988 26.891 1.00 14.47 97 TYR A CA 1
ATOM 751 C C . TYR A 1 97 ? 18.205 10.705 26.374 1.00 15.63 97 TYR A C 1
ATOM 752 O O . TYR A 1 97 ? 17.840 10.169 25.301 1.00 14.53 97 TYR A O 1
ATOM 761 N N . GLU A 1 98 ? 19.197 10.232 27.129 1.00 11.35 98 GLU A N 1
ATOM 762 C CA . GLU A 1 98 ? 19.913 8.975 26.780 1.00 12.26 98 GLU A CA 1
ATOM 763 C C . GLU A 1 98 ? 20.075 8.044 27.983 1.00 17.20 98 GLU A C 1
ATOM 764 O O . GLU A 1 98 ? 20.349 8.505 29.094 1.00 15.92 98 GLU A O 1
ATOM 770 N N . TRP A 1 99 ? 19.905 6.750 27.747 1.00 15.44 99 TRP A N 1
ATOM 771 C CA . TRP A 1 99 ? 20.085 5.726 28.774 1.00 14.97 99 TRP A CA 1
ATOM 772 C C . TRP A 1 99 ? 21.511 5.203 28.687 1.00 17.38 99 TRP A C 1
ATOM 773 O O . TRP A 1 99 ? 21.968 4.773 27.605 1.00 17.48 99 TRP A O 1
ATOM 784 N N . ARG A 1 100 ? 22.234 5.270 29.811 1.00 14.70 100 ARG A N 1
ATOM 785 C CA . ARG A 1 100 ? 23.646 4.793 29.877 1.00 15.60 100 ARG A CA 1
ATOM 786 C C . ARG A 1 100 ? 23.882 4.166 31.251 1.00 16.11 100 ARG A C 1
ATOM 787 O O . ARG A 1 100 ? 23.148 4.492 32.193 1.00 16.00 100 ARG A O 1
ATOM 795 N N . PRO A 1 101 ? 24.904 3.277 31.384 1.00 15.07 101 PRO A N 1
ATOM 796 C CA . PRO A 1 101 ? 25.195 2.685 32.698 1.00 14.90 101 PRO A CA 1
ATOM 797 C C . PRO A 1 101 ? 25.407 3.736 33.812 1.00 12.43 101 PRO A C 1
ATOM 798 O O . PRO A 1 101 ? 25.887 4.871 33.565 1.00 15.26 101 PRO A O 1
ATOM 802 N N . TYR A 1 102 ? 24.944 3.379 35.009 1.00 13.53 102 TYR A N 1
ATOM 803 C CA . TYR A 1 102 ? 24.967 4.292 36.160 1.00 16.18 102 TYR A CA 1
ATOM 804 C C . TYR A 1 102 ? 26.396 4.807 36.404 1.00 18.28 102 TYR A C 1
ATOM 805 O O . TYR A 1 102 ? 26.602 5.981 36.740 1.00 18.00 102 TYR A O 1
ATOM 814 N N . LYS A 1 103 ? 27.382 3.929 36.188 1.00 21.12 103 LYS A N 1
ATOM 815 C CA . LYS A 1 103 ? 28.807 4.293 36.368 1.00 20.11 103 LYS A CA 1
ATOM 816 C C . LYS A 1 103 ? 29.257 5.476 35.506 1.00 17.47 103 LYS A C 1
ATOM 817 O O . LYS A 1 103 ? 30.197 6.195 35.871 1.00 21.99 103 LYS A O 1
ATOM 823 N N . ASP A 1 104 ? 28.594 5.671 34.365 1.00 17.12 104 ASP A N 1
ATOM 824 C CA . ASP A 1 104 ? 28.957 6.754 33.454 1.00 20.18 104 ASP A CA 1
ATOM 825 C C . ASP A 1 104 ? 28.708 8.154 34.009 1.00 16.20 104 ASP A C 1
ATOM 826 O O . ASP A 1 104 ? 29.110 9.151 33.382 1.00 16.20 104 ASP A O 1
ATOM 831 N N . ARG A 1 105 ? 28.037 8.248 35.163 1.00 16.56 105 ARG A N 1
ATOM 832 C CA . ARG A 1 105 ? 27.721 9.558 35.735 1.00 18.40 105 ARG A CA 1
ATOM 833 C C . ARG A 1 105 ? 28.986 10.406 36.068 1.00 16.72 105 ARG A C 1
ATOM 834 O O . ARG A 1 105 ? 28.898 11.629 36.184 1.00 19.28 105 ARG A O 1
ATOM 842 N N . VAL A 1 106 ? 30.163 9.768 36.145 1.00 17.21 106 VAL A N 1
ATOM 843 C CA . VAL A 1 106 ? 31.421 10.529 36.351 1.00 23.16 106 VAL A CA 1
ATOM 844 C C . VAL A 1 106 ? 31.769 11.426 35.139 1.00 23.56 106 VAL A C 1
ATOM 845 O O . VAL A 1 106 ? 32.484 12.433 35.265 1.00 26.44 106 VAL A O 1
ATOM 849 N N . ASN A 1 107 ? 31.232 11.070 33.970 1.00 20.00 107 ASN A N 1
ATOM 850 C CA . ASN A 1 107 ? 31.479 11.819 32.734 1.00 24.82 107 ASN A CA 1
ATOM 851 C C . ASN A 1 107 ? 30.565 13.067 32.665 1.00 23.95 107 ASN A C 1
ATOM 852 O O . ASN A 1 107 ? 29.712 13.212 31.767 1.00 23.03 107 ASN A O 1
ATOM 857 N N . ASP A 1 108 ? 30.752 13.977 33.625 1.00 27.75 108 ASP A N 1
ATOM 858 C CA . ASP A 1 108 ? 29.757 15.034 33.870 1.00 29.35 108 ASP A CA 1
ATOM 859 C C . ASP A 1 108 ? 29.834 16.212 32.905 1.00 32.54 108 ASP A C 1
ATOM 860 O O . ASP A 1 108 ? 28.928 17.053 32.883 1.00 36.01 108 ASP A O 1
ATOM 865 N N . GLN A 1 109 ? 30.887 16.245 32.087 1.00 27.05 109 GLN A N 1
ATOM 866 C CA . GLN A 1 109 ? 30.962 17.166 30.946 1.00 35.94 109 GLN A CA 1
ATOM 867 C C . GLN A 1 109 ? 30.012 16.764 29.807 1.00 29.57 109 GLN A C 1
ATOM 868 O O . GLN A 1 109 ? 29.711 17.578 28.931 1.00 33.01 109 GLN A O 1
ATOM 874 N N . LEU A 1 110 ? 29.579 15.506 29.806 1.00 19.91 110 LEU A N 1
ATOM 875 C CA . LEU A 1 110 ? 28.713 14.985 28.744 1.00 17.17 110 LEU A CA 1
ATOM 876 C C . LEU A 1 110 ? 27.280 14.664 29.234 1.00 20.35 110 LEU A C 1
ATOM 877 O O . LEU A 1 110 ? 26.298 14.858 28.509 1.00 19.24 110 LEU A O 1
ATOM 882 N N . LEU A 1 111 ? 27.183 14.204 30.469 1.00 17.46 111 LEU A N 1
ATOM 883 C CA . LEU A 1 111 ? 25.934 13.655 30.992 1.00 21.03 111 LEU A CA 1
ATOM 884 C C . LEU A 1 111 ? 25.565 14.275 32.325 1.00 19.29 111 LEU A C 1
ATOM 885 O O . LEU A 1 111 ? 26.427 14.428 33.202 1.00 18.48 111 LEU A O 1
ATOM 890 N N . GLN A 1 112 ? 24.273 14.550 32.492 1.00 15.70 112 GLN A N 1
ATOM 891 C CA . GLN A 1 112 ? 23.690 14.973 33.777 1.00 17.00 112 GLN A CA 1
ATOM 892 C C . GLN A 1 112 ? 22.640 13.944 34.211 1.00 18.16 112 GLN A C 1
ATOM 893 O O . GLN A 1 112 ? 21.660 13.704 33.490 1.00 16.68 112 GLN A O 1
ATOM 899 N N . LEU A 1 113 ? 22.838 13.336 35.380 1.00 18.51 113 LEU A N 1
ATOM 900 C CA . LEU A 1 113 ? 21.900 12.332 35.885 1.00 16.58 113 LEU A CA 1
ATOM 901 C C . LEU A 1 113 ? 20.499 12.886 36.158 1.00 18.49 113 LEU A C 1
ATOM 902 O O . LEU A 1 113 ? 20.340 13.903 36.849 1.00 17.98 113 LEU A O 1
ATOM 907 N N . VAL A 1 114 ? 19.487 12.222 35.600 1.00 16.80 114 VAL A N 1
ATOM 908 C CA . VAL A 1 114 ? 18.083 12.519 35.948 1.00 15.66 114 VAL A CA 1
ATOM 909 C C . VAL A 1 114 ? 17.786 12.020 37.364 1.00 18.06 114 VAL A C 1
ATOM 910 O O . VAL A 1 114 ? 17.870 10.817 37.640 1.00 18.25 114 VAL A O 1
ATOM 914 N N . ARG A 1 115 ? 17.455 12.958 38.250 1.00 18.82 115 ARG A N 1
ATOM 915 C CA . ARG A 1 115 ? 17.184 12.624 39.648 1.00 17.23 115 ARG A CA 1
ATOM 916 C C . ARG A 1 115 ? 16.123 13.528 40.266 1.00 13.39 115 ARG A C 1
ATOM 917 O O . ARG A 1 115 ? 15.918 14.668 39.836 1.00 17.04 115 ARG A O 1
ATOM 925 N N . CYS A 1 116 ? 15.427 12.983 41.257 1.00 19.15 116 CYS A N 1
ATOM 926 C CA . CYS A 1 116 ? 14.546 13.760 42.119 1.00 21.25 116 CYS A CA 1
ATOM 927 C C . CYS A 1 116 ? 14.936 13.404 43.556 1.00 15.57 116 CYS A C 1
ATOM 928 O O . CYS A 1 116 ? 14.784 12.245 43.981 1.00 14.72 116 CYS A O 1
ATOM 931 N N . GLY A 1 117 ? 15.467 14.383 44.289 1.00 22.48 117 GLY A N 1
ATOM 932 C CA . GLY A 1 117 ? 16.139 14.072 45.547 1.00 21.15 117 GLY A CA 1
ATOM 933 C C . GLY A 1 117 ? 17.143 12.943 45.334 1.00 19.06 117 GLY A C 1
ATOM 934 O O . GLY A 1 117 ? 17.984 13.024 44.445 1.00 23.00 117 GLY A O 1
ATOM 935 N N . GLN A 1 118 ? 17.042 11.882 46.120 1.00 19.93 118 GLN A N 1
ATOM 936 C CA . GLN A 1 118 ? 17.996 10.770 46.010 1.00 22.67 118 GLN A CA 1
ATOM 937 C C . GLN A 1 118 ? 17.540 9.632 45.096 1.00 20.27 118 GLN A C 1
ATOM 938 O O . GLN A 1 118 ? 18.194 8.590 45.025 1.00 23.03 118 GLN A O 1
ATOM 944 N N . SER A 1 119 ? 16.435 9.834 44.379 1.00 15.30 119 SER A N 1
ATOM 945 C CA . SER A 1 119 ? 15.911 8.775 43.499 1.00 14.60 119 SER A CA 1
ATOM 946 C C . SER A 1 119 ? 16.314 9.038 42.056 1.00 15.26 119 SER A C 1
ATOM 947 O O . SER A 1 119 ? 16.293 10.179 41.598 1.00 13.34 119 SER A O 1
ATOM 950 N N . THR A 1 120 ? 16.653 7.966 41.352 1.00 15.64 120 THR A N 1
ATOM 951 C CA . THR A 1 120 ? 16.934 8.032 39.928 1.00 14.61 120 THR A CA 1
ATOM 952 C C . THR A 1 120 ? 16.295 6.809 39.214 1.00 14.31 120 THR A C 1
ATOM 953 O O . THR A 1 120 ? 16.302 5.720 39.764 1.00 16.21 120 THR A O 1
ATOM 957 N N . PRO A 1 121 ? 15.782 6.989 37.978 1.00 13.76 121 PRO A N 1
ATOM 958 C CA . PRO A 1 121 ? 15.159 5.834 37.310 1.00 13.93 121 PRO A CA 1
ATOM 959 C C . PRO A 1 121 ? 16.205 4.836 36.832 1.00 14.02 121 PRO A C 1
ATOM 960 O O . PRO A 1 121 ? 17.288 5.239 36.362 1.00 17.14 121 PRO A O 1
ATOM 964 N N . VAL A 1 122 ? 15.868 3.558 36.915 1.00 11.09 122 VAL A N 1
ATOM 965 C CA . VAL A 1 122 ? 16.792 2.512 36.500 1.00 11.84 122 VAL A CA 1
ATOM 966 C C . VAL A 1 122 ? 16.059 1.336 35.807 1.00 13.30 122 VAL A C 1
ATOM 967 O O . VAL A 1 122 ? 15.003 0.883 36.259 1.00 15.37 122 VAL A O 1
ATOM 971 N N . ILE A 1 123 ? 16.614 0.870 34.698 1.00 13.79 123 ILE A N 1
ATOM 972 C CA . ILE A 1 123 ? 16.092 -0.314 34.028 1.00 14.17 123 ILE A CA 1
ATOM 973 C C . ILE A 1 123 ? 16.704 -1.550 34.702 1.00 15.36 123 ILE A C 1
ATOM 974 O O . ILE A 1 123 ? 17.936 -1.718 34.713 1.00 16.64 123 ILE A O 1
ATOM 979 N N . MET A 1 124 ? 15.837 -2.378 35.282 1.00 14.54 124 MET A N 1
ATOM 980 C CA . MET A 1 124 ? 16.216 -3.633 35.940 1.00 19.81 124 MET A CA 1
ATOM 981 C C . MET A 1 124 ? 15.729 -4.852 35.155 1.00 23.62 124 MET A C 1
ATOM 982 O O . MET A 1 124 ? 14.577 -4.887 34.699 1.00 22.77 124 MET A O 1
ATOM 987 N N . LYS A 1 125 ? 16.595 -5.857 35.000 1.00 23.34 125 LYS A N 1
ATOM 988 C CA . LYS A 1 125 ? 16.165 -7.140 34.434 1.00 21.16 125 LYS A CA 1
ATOM 989 C C . LYS A 1 125 ? 15.741 -8.042 35.593 1.00 23.22 125 LYS A C 1
ATOM 990 O O . LYS A 1 125 ? 16.587 -8.428 36.407 1.00 24.86 125 LYS A O 1
ATOM 996 N N . THR A 1 126 ? 14.448 -8.369 35.671 1.00 19.37 126 THR A N 1
ATOM 997 C CA . THR A 1 126 ? 13.884 -9.129 36.805 1.00 24.73 126 THR A CA 1
ATOM 998 C C . THR A 1 126 ? 14.323 -10.597 36.781 1.00 29.48 126 THR A C 1
ATOM 999 O O . THR A 1 126 ? 14.728 -11.096 35.731 1.00 30.14 126 THR A O 1
ATOM 1003 N N . LYS A 1 127 ? 14.206 -11.283 37.924 1.00 32.63 127 LYS A N 1
ATOM 1004 C CA . LYS A 1 127 ? 14.524 -12.725 38.026 1.00 37.61 127 LYS A CA 1
ATOM 1005 C C . LYS A 1 127 ? 13.823 -13.506 36.933 1.00 37.43 127 LYS A C 1
ATOM 1006 O O . LYS A 1 127 ? 14.339 -14.501 36.431 1.00 41.71 127 LYS A O 1
ATOM 1012 N N . ASP A 1 128 ? 12.638 -13.025 36.576 1.00 39.46 128 ASP A N 1
ATOM 1013 C CA . ASP A 1 128 ? 11.785 -13.618 35.560 1.00 44.71 128 ASP A CA 1
ATOM 1014 C C . ASP A 1 128 ? 12.268 -13.291 34.131 1.00 43.96 128 ASP A C 1
ATOM 1015 O O . ASP A 1 128 ? 11.720 -13.814 33.163 1.00 44.67 128 ASP A O 1
ATOM 1020 N N . GLY A 1 129 ? 13.276 -12.420 34.001 1.00 37.52 129 GLY A N 1
ATOM 1021 C CA . GLY A 1 129 ? 13.870 -12.103 32.694 1.00 33.47 129 GLY A CA 1
ATOM 1022 C C . GLY A 1 129 ? 13.383 -10.843 31.977 1.00 36.30 129 GLY A C 1
ATOM 1023 O O . GLY A 1 129 ? 13.894 -10.500 30.896 1.00 35.39 129 GLY A O 1
ATOM 1024 N N . LYS A 1 130 ? 12.403 -10.149 32.556 1.00 31.09 130 LYS A N 1
ATOM 1025 C CA . LYS A 1 130 ? 11.829 -8.958 31.907 1.00 30.72 130 LYS A CA 1
ATOM 1026 C C . LYS A 1 130 ? 12.558 -7.680 32.297 1.00 25.61 130 LYS A C 1
ATOM 1027 O O . LYS A 1 130 ? 12.963 -7.529 33.452 1.00 24.09 130 LYS A O 1
ATOM 1033 N N . ASP A 1 131 ? 12.707 -6.763 31.336 1.00 23.59 131 ASP A N 1
ATOM 1034 C CA . ASP A 1 131 ? 13.266 -5.430 31.620 1.00 21.41 131 ASP A CA 1
ATOM 1035 C C . ASP A 1 131 ? 12.120 -4.554 32.111 1.00 19.11 131 ASP A C 1
ATOM 1036 O O . ASP A 1 131 ? 11.129 -4.371 31.396 1.00 18.85 131 ASP A O 1
ATOM 1041 N N . LEU A 1 132 ? 12.246 -4.040 33.330 1.00 15.62 132 LEU A N 1
ATOM 1042 C CA . LEU A 1 132 ? 11.234 -3.157 33.905 1.00 12.65 132 LEU A CA 1
ATOM 1043 C C . LEU A 1 132 ? 11.869 -1.939 34.563 1.00 15.33 132 LEU A C 1
ATOM 1044 O O . LEU A 1 132 ? 12.925 -2.052 35.187 1.00 18.38 132 LEU A O 1
ATOM 1049 N N . LEU A 1 133 ? 11.243 -0.776 34.402 1.00 12.02 133 LEU A N 1
ATOM 1050 C CA . LEU A 1 133 ? 11.7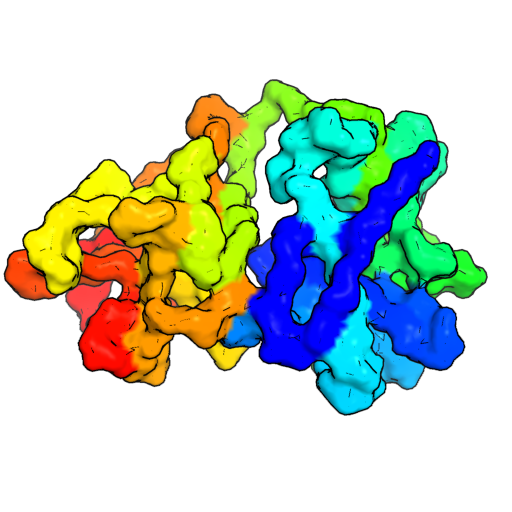66 0.449 35.025 1.00 11.78 133 LEU A CA 1
ATOM 1051 C C . LEU A 1 133 ? 11.408 0.545 36.518 1.00 15.71 133 LEU A C 1
ATOM 1052 O O . LEU A 1 133 ? 10.233 0.532 36.869 1.00 16.68 133 LEU A O 1
ATOM 1057 N N . GLY A 1 134 ? 12.427 0.641 37.368 1.00 16.00 134 GLY A N 1
ATOM 1058 C CA . GLY A 1 134 ? 12.242 0.979 38.803 1.00 14.83 134 GLY A CA 1
ATOM 1059 C C . GLY A 1 134 ? 13.141 2.148 39.204 1.00 16.83 134 GLY A C 1
ATOM 1060 O O . GLY A 1 134 ? 13.279 3.150 38.461 1.00 13.86 134 GLY A O 1
ATOM 1061 N N . TYR A 1 135 ? 13.743 2.068 40.391 1.00 13.11 135 TYR A N 1
ATOM 1062 C CA . TYR A 1 135 ? 14.580 3.180 40.844 1.00 16.13 135 TYR A CA 1
ATOM 1063 C C . TYR A 1 135 ? 15.797 2.740 41.651 1.00 15.21 135 TYR A C 1
ATOM 1064 O O . TYR A 1 135 ? 15.802 1.650 42.242 1.00 16.66 135 TYR A O 1
ATOM 1073 N N . ILE A 1 136 ? 16.818 3.599 41.646 1.00 13.97 136 ILE A N 1
ATOM 1074 C CA . ILE A 1 136 ? 17.908 3.534 42.623 1.00 14.82 136 ILE A CA 1
ATOM 1075 C C . ILE A 1 136 ? 17.659 4.587 43.703 1.00 13.46 136 ILE A C 1
ATOM 1076 O O . ILE A 1 136 ? 17.486 5.777 43.399 1.00 15.56 136 ILE A O 1
ATOM 1081 N N . ASP A 1 137 ? 17.619 4.134 44.971 1.00 19.20 137 ASP A N 1
ATOM 1082 C CA . ASP A 1 137 ? 17.713 5.029 46.108 1.00 18.28 137 ASP A CA 1
ATOM 1083 C C . ASP A 1 137 ? 19.221 5.271 46.234 1.00 18.36 137 ASP A C 1
ATOM 1084 O O . ASP A 1 137 ? 19.976 4.361 46.636 1.00 19.72 137 ASP A O 1
ATOM 1089 N N . MET A 1 138 ? 19.666 6.474 45.858 1.00 16.40 138 MET A N 1
ATOM 1090 C CA . MET A 1 138 ? 21.095 6.805 45.883 1.00 18.04 138 MET A CA 1
ATOM 1091 C C . MET A 1 138 ? 21.645 7.013 47.312 1.00 20.30 138 MET A C 1
ATOM 1092 O O . MET A 1 138 ? 22.859 6.975 47.502 1.00 25.52 138 MET A O 1
ATOM 1097 N N . SER A 1 139 ? 20.753 7.214 48.288 1.00 18.94 139 SER A N 1
ATOM 1098 C CA . SER A 1 139 ? 21.156 7.291 49.713 1.00 18.22 139 SER A CA 1
ATOM 1099 C C . SER A 1 139 ? 21.712 5.958 50.214 1.00 21.68 139 SER A C 1
ATOM 1100 O O . SER A 1 139 ? 22.756 5.915 50.874 1.00 18.09 139 SER A O 1
ATOM 1103 N N . THR A 1 140 ? 21.039 4.866 49.842 1.00 20.05 140 THR A N 1
ATOM 1104 C CA . THR A 1 140 ? 21.373 3.522 50.301 1.00 17.88 140 THR A CA 1
ATOM 1105 C C . THR A 1 140 ? 22.101 2.708 49.245 1.00 20.75 140 THR A C 1
ATOM 1106 O O . THR A 1 140 ? 22.650 1.656 49.559 1.00 19.66 140 THR A O 1
ATOM 1110 N N . GLU A 1 141 ? 22.079 3.174 47.984 1.00 22.99 141 GLU A N 1
ATOM 1111 C CA . GLU A 1 141 ? 22.613 2.394 46.836 1.00 24.40 141 GLU A CA 1
ATOM 1112 C C . GLU A 1 141 ? 21.935 1.020 46.652 1.00 27.98 141 GLU A C 1
ATOM 1113 O O . GLU A 1 141 ? 22.575 -0.032 46.514 1.00 24.66 141 GLU A O 1
ATOM 1119 N N . VAL A 1 142 ? 20.608 1.039 46.678 1.00 23.35 142 VAL A N 1
ATOM 1120 C CA . VAL A 1 142 ? 19.805 -0.160 46.447 1.00 18.27 142 VAL A CA 1
ATOM 1121 C C . VAL A 1 142 ? 18.877 0.190 45.287 1.00 17.26 142 VAL A C 1
ATOM 1122 O O . VAL A 1 142 ? 18.297 1.282 45.280 1.00 20.23 142 VAL A O 1
ATOM 1126 N N . ALA A 1 143 ? 18.789 -0.715 44.313 1.00 15.69 143 ALA A N 1
ATOM 1127 C CA . ALA A 1 143 ? 17.814 -0.624 43.198 1.00 19.58 143 ALA A CA 1
ATOM 1128 C C . ALA A 1 143 ? 16.635 -1.552 43.466 1.00 20.21 143 ALA A C 1
ATOM 1129 O O . ALA A 1 143 ? 16.826 -2.713 43.860 1.00 18.69 143 ALA A O 1
ATOM 1131 N N . ALA A 1 144 ? 15.431 -1.073 43.171 1.00 18.21 144 ALA A N 1
ATOM 1132 C CA . ALA A 1 144 ? 14.219 -1.882 43.354 1.00 13.54 144 ALA A CA 1
ATOM 1133 C C . ALA A 1 144 ? 13.200 -1.670 42.229 1.00 15.89 144 ALA A C 1
ATOM 1134 O O . ALA A 1 144 ? 13.113 -0.577 41.675 1.00 15.99 144 ALA A O 1
ATOM 1136 N N . VAL A 1 145 ? 12.420 -2.717 41.934 1.00 17.41 145 VAL A N 1
ATOM 1137 C CA . VAL A 1 145 ? 11.328 -2.636 40.967 1.00 17.55 145 VAL A CA 1
ATOM 1138 C C . VAL A 1 145 ? 10.194 -3.567 41.403 1.00 19.14 145 VAL A C 1
ATOM 1139 O O . VAL A 1 145 ? 10.449 -4.572 42.051 1.00 19.77 145 VAL A O 1
ATOM 1143 N N . GLY A 1 146 ? 8.953 -3.218 41.050 1.00 20.41 146 GLY A N 1
ATOM 1144 C CA . GLY A 1 146 ? 7.794 -4.060 41.349 1.00 22.04 146 GLY A CA 1
ATOM 1145 C C . GLY A 1 146 ? 7.281 -4.806 40.127 1.00 18.32 146 GLY A C 1
ATOM 1146 O O . GLY A 1 146 ? 7.277 -4.265 39.007 1.00 19.12 146 GLY A O 1
ATOM 1147 N N . VAL A 1 147 ? 6.931 -6.070 40.349 1.00 17.96 147 VAL A N 1
ATOM 1148 C CA . VAL A 1 147 ? 6.257 -6.905 39.368 1.00 24.57 147 VAL A CA 1
ATOM 1149 C C . VAL A 1 14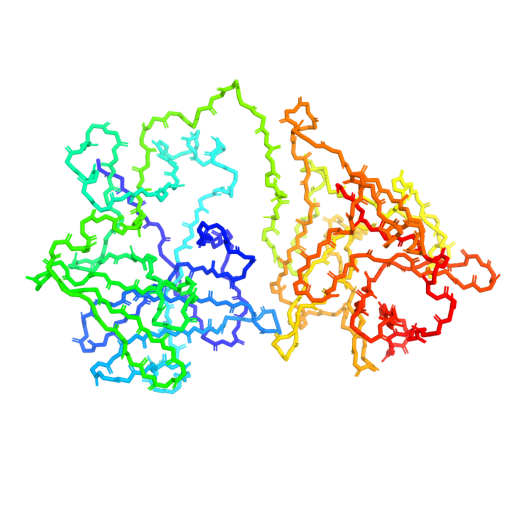7 ? 5.483 -8.008 40.073 1.00 24.72 147 VAL A C 1
ATOM 1150 O O . VAL A 1 147 ? 5.967 -8.596 41.056 1.00 23.50 147 VAL A O 1
ATOM 1154 N N . SER A 1 148 ? 4.281 -8.257 39.554 1.00 20.70 148 SER A N 1
ATOM 1155 C CA . SER A 1 148 ? 3.408 -9.326 40.026 1.00 29.00 148 SER A CA 1
ATOM 1156 C C . SER A 1 148 ? 3.164 -9.258 41.522 1.00 26.62 148 SER A C 1
ATOM 1157 O O . SER A 1 148 ? 3.157 -10.277 42.207 1.00 25.98 148 SER A O 1
ATOM 1160 N N . GLY A 1 149 ? 2.944 -8.041 42.024 1.00 24.50 149 GLY A N 1
ATOM 1161 C CA . GLY A 1 149 ? 2.618 -7.837 43.421 1.00 22.51 149 GLY A CA 1
ATOM 1162 C C . GLY A 1 149 ? 3.786 -7.710 44.382 1.00 21.33 149 GLY A C 1
ATOM 1163 O O . GL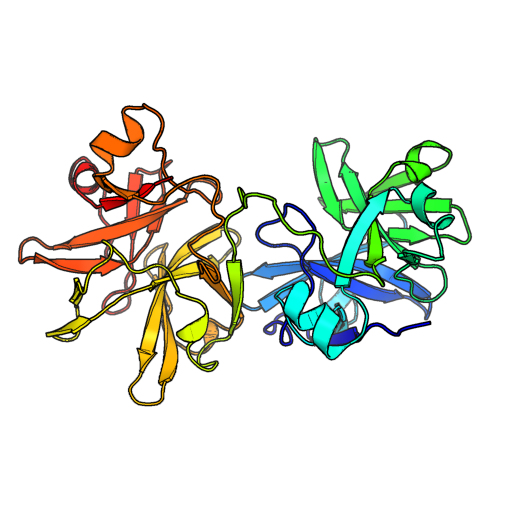Y A 1 149 ? 3.577 -7.401 45.563 1.00 23.83 149 GLY A O 1
ATOM 1164 N N . LYS A 1 150 ? 5.008 -7.934 43.895 1.00 20.01 150 LYS A N 1
ATOM 1165 C CA . LYS A 1 150 ? 6.191 -7.986 44.775 1.00 21.85 150 LYS A CA 1
ATOM 1166 C C . LYS A 1 150 ? 7.276 -7.015 44.338 1.00 25.04 150 LYS A C 1
ATOM 1167 O O . LYS A 1 150 ? 7.391 -6.707 43.156 1.00 26.77 150 LYS A O 1
ATOM 1173 N N . SER A 1 151 ? 8.082 -6.544 45.283 1.00 24.68 151 SER A N 1
ATOM 1174 C CA . SER A 1 151 ? 9.310 -5.838 44.896 1.00 22.43 151 SER A CA 1
ATOM 1175 C C . SER A 1 151 ? 10.497 -6.823 44.756 1.00 28.39 151 SER A C 1
ATOM 1176 O O . SER A 1 151 ? 10.545 -7.871 45.420 1.00 27.00 151 SER A O 1
ATOM 1179 N N . GLU A 1 152 ? 11.422 -6.492 43.853 1.00 24.01 152 GLU A N 1
ATOM 1180 C CA . GLU A 1 152 ? 12.697 -7.194 43.700 1.00 28.63 152 GLU A CA 1
ATOM 1181 C C . GLU A 1 152 ? 13.775 -6.142 43.893 1.00 27.37 152 GLU A C 1
ATOM 1182 O O . GLU A 1 152 ? 13.617 -5.018 43.420 1.00 25.19 152 GLU A O 1
ATOM 1188 N N . GLN A 1 153 ? 14.842 -6.476 44.616 1.00 27.23 153 GLN A N 1
ATOM 1189 C CA . GLN A 1 153 ? 15.929 -5.514 44.757 1.00 24.61 153 GLN A CA 1
ATOM 1190 C C . GLN A 1 153 ? 17.335 -6.053 44.529 1.00 27.74 153 GLN A C 1
ATOM 1191 O O . GLN A 1 153 ? 17.569 -7.260 44.617 1.00 23.44 153 GLN A O 1
ATOM 1197 N N . VAL A 1 154 ? 18.248 -5.141 44.195 1.00 20.38 154 VAL A N 1
ATOM 1198 C CA . VAL A 1 154 ? 19.651 -5.464 44.000 1.00 23.89 154 VAL A CA 1
ATOM 1199 C C . VAL A 1 154 ? 20.478 -4.390 44.705 1.00 24.07 154 VAL A C 1
ATOM 1200 O O . VAL A 1 154 ? 20.201 -3.206 44.575 1.00 23.80 154 VAL A O 1
ATOM 1204 N N . ALA A 1 155 ? 21.514 -4.795 45.436 1.00 23.32 155 ALA A N 1
ATOM 1205 C CA . ALA A 1 155 ? 22.441 -3.819 46.016 1.00 22.82 155 ALA A CA 1
ATOM 1206 C C . ALA A 1 155 ? 23.886 -4.104 45.613 1.00 24.06 155 ALA A C 1
ATOM 1207 O O . ALA A 1 155 ? 24.192 -5.184 45.119 1.00 24.96 155 ALA A O 1
ATOM 1209 N N . GLY A 1 156 ? 24.760 -3.128 45.831 1.00 27.19 156 GLY A N 1
ATOM 1210 C CA . GLY A 1 156 ? 26.191 -3.311 45.653 1.00 30.09 156 GLY A CA 1
ATOM 1211 C C . GLY A 1 156 ? 26.679 -3.004 44.255 1.00 28.98 156 GLY A C 1
ATOM 1212 O O . GLY A 1 156 ? 26.052 -2.223 43.521 1.00 25.81 156 GLY A O 1
ATOM 1213 N N . GLY A 1 157 ? 27.814 -3.617 43.915 1.00 28.77 157 GLY A N 1
ATOM 1214 C CA . GLY A 1 157 ? 28.512 -3.425 42.643 1.00 31.25 157 GLY A CA 1
ATOM 1215 C C . GLY A 1 157 ? 27.675 -3.494 41.368 1.00 27.75 157 GLY A C 1
ATOM 1216 O O . GLY A 1 157 ? 27.854 -2.645 40.490 1.00 25.25 157 GLY A O 1
ATOM 1217 N N . PRO A 1 158 ? 26.775 -4.504 41.250 1.00 27.57 158 PRO A N 1
ATOM 1218 C CA . PRO A 1 158 ? 25.958 -4.691 40.034 1.00 26.63 158 PRO A CA 1
ATOM 1219 C C . PRO A 1 158 ? 25.125 -3.468 39.630 1.00 22.04 158 PRO A C 1
ATOM 1220 O O . PRO A 1 158 ? 24.872 -3.257 38.435 1.00 21.66 158 PRO A O 1
ATOM 1224 N N . ILE A 1 159 ? 24.702 -2.656 40.599 1.00 22.65 159 ILE A N 1
ATOM 1225 C CA . ILE A 1 159 ? 23.892 -1.483 40.249 1.00 25.28 159 ILE A CA 1
ATOM 1226 C C . ILE A 1 159 ? 24.644 -0.490 39.343 1.00 19.19 159 ILE A C 1
ATOM 1227 O O . ILE A 1 159 ? 24.015 0.190 38.529 1.00 18.44 159 ILE A O 1
ATOM 1232 N N . GLN A 1 160 ? 25.974 -0.470 39.456 1.00 20.63 160 GLN A N 1
ATOM 1233 C CA . GLN A 1 160 ? 26.863 0.393 38.651 1.00 21.04 160 GLN A CA 1
ATOM 1234 C C . GLN A 1 160 ? 26.780 0.145 37.138 1.00 18.27 160 GLN A C 1
ATOM 1235 O O . GLN A 1 160 ? 27.044 1.043 36.341 1.00 18.80 160 GLN A O 1
ATOM 1241 N N . ASP A 1 161 ? 26.388 -1.059 36.748 1.00 20.24 161 ASP A N 1
ATOM 1242 C CA . ASP A 1 161 ? 26.309 -1.402 35.334 1.00 21.37 161 ASP A CA 1
ATOM 1243 C C . ASP A 1 161 ? 24.906 -1.236 34.750 1.00 23.75 161 ASP A C 1
ATOM 1244 O O . ASP A 1 161 ? 24.724 -1.348 33.529 1.00 20.70 161 ASP A O 1
ATOM 1249 N N . MET A 1 162 ? 23.919 -0.976 35.613 1.00 15.69 162 MET A N 1
ATOM 1250 C CA . MET A 1 162 ? 22.535 -0.890 35.143 1.00 19.20 162 MET A CA 1
ATOM 1251 C C . MET A 1 162 ? 22.272 0.431 34.426 1.00 17.83 162 MET A C 1
ATOM 1252 O O . MET A 1 162 ? 22.838 1.464 34.808 1.00 20.03 162 MET A O 1
ATOM 1257 N N . LEU A 1 163 ? 21.385 0.400 33.413 1.00 13.92 163 LEU A N 1
ATOM 1258 C CA . LEU A 1 163 ? 21.059 1.586 32.625 1.00 15.21 163 LEU A CA 1
ATOM 1259 C C . LEU A 1 163 ? 20.184 2.547 33.415 1.00 14.19 163 LEU A C 1
ATOM 1260 O O . LEU A 1 163 ? 19.199 2.109 34.008 1.00 18.22 163 LEU A O 1
ATOM 1265 N N . VAL A 1 164 ? 20.578 3.826 33.417 1.00 14.59 164 VAL A N 1
ATOM 1266 C CA . VAL A 1 164 ? 19.816 4.944 34.028 1.00 15.04 164 VAL A CA 1
ATOM 1267 C C . VAL A 1 164 ? 19.688 6.085 33.016 1.00 17.75 164 VAL A C 1
ATOM 1268 O O . VAL A 1 164 ? 20.374 6.089 31.972 1.00 17.04 164 VAL A O 1
ATOM 1272 N N . LEU A 1 165 ? 18.863 7.078 33.343 1.00 12.33 165 LEU A N 1
ATOM 1273 C CA . LEU A 1 165 ? 18.551 8.128 32.405 1.00 16.10 165 LEU A CA 1
ATOM 1274 C C . LEU A 1 165 ? 19.401 9.352 32.681 1.00 17.54 165 LEU A C 1
ATOM 1275 O O . LEU A 1 165 ? 19.448 9.837 33.826 1.00 13.25 165 LEU A O 1
ATOM 1280 N N . PHE A 1 166 ? 20.013 9.854 31.619 1.00 11.93 166 PHE A N 1
ATOM 1281 C CA . PHE A 1 166 ? 20.830 11.053 31.637 1.00 15.18 166 PHE A CA 1
ATOM 1282 C C . PHE A 1 166 ? 20.280 12.095 30.681 1.00 12.57 166 PHE A C 1
ATOM 1283 O O . PHE A 1 166 ? 19.697 11.728 29.644 1.00 15.52 166 PHE A O 1
ATOM 1291 N N . ARG A 1 167 ? 20.486 13.373 31.014 1.00 14.48 167 ARG A N 1
ATOM 1292 C CA . ARG A 1 167 ? 20.507 14.452 30.019 1.00 16.70 167 ARG A CA 1
ATOM 1293 C C . ARG A 1 167 ? 21.908 14.460 29.338 1.00 16.42 167 ARG A C 1
ATOM 1294 O O . ARG A 1 167 ? 22.942 14.593 30.023 1.00 16.09 167 ARG A O 1
ATOM 1302 N N . ASN A 1 168 ? 21.934 14.254 28.018 1.00 13.36 168 ASN A N 1
ATOM 1303 C CA . ASN A 1 168 ? 23.170 14.318 27.211 1.00 15.50 168 ASN A CA 1
ATOM 1304 C C . ASN A 1 168 ? 23.269 15.735 26.626 1.00 16.12 168 ASN A C 1
ATOM 1305 O O . ASN A 1 168 ? 22.383 16.194 25.871 1.00 16.08 168 ASN A O 1
ATOM 1310 N N . VAL A 1 169 ? 24.356 16.428 26.959 1.00 15.35 169 VAL A N 1
ATOM 1311 C CA . VAL A 1 169 ? 24.455 17.846 26.641 1.00 15.84 169 VAL A CA 1
ATOM 1312 C C . VAL A 1 169 ? 25.305 18.138 25.385 1.00 17.53 169 VAL A C 1
ATOM 1313 O O . VAL A 1 169 ? 25.692 19.273 25.149 1.00 18.87 169 VAL A O 1
ATOM 1317 N N . LYS A 1 170 ? 25.527 17.121 24.559 1.00 22.62 170 LYS A N 1
ATOM 1318 C CA . LYS A 1 170 ? 26.135 17.331 23.248 1.00 17.65 170 LYS A CA 1
ATOM 1319 C C . LYS A 1 170 ? 25.201 16.782 22.168 1.00 21.60 170 LYS A C 1
ATOM 1320 O O . LYS A 1 170 ? 24.359 15.944 22.469 1.00 17.73 170 LYS A O 1
ATOM 1326 N N . ALA A 1 171 ? 25.373 17.226 20.919 1.00 18.07 171 ALA A N 1
ATOM 1327 C CA . ALA A 1 171 ? 24.459 16.793 19.826 1.00 17.65 171 ALA A CA 1
ATOM 1328 C C . ALA A 1 171 ? 24.329 15.287 19.674 1.00 15.41 171 ALA A C 1
ATOM 1329 O O . ALA A 1 171 ? 25.320 14.562 19.797 1.00 20.03 171 ALA A O 1
ATOM 1331 N N . PRO A 1 172 ? 23.091 14.788 19.398 1.00 19.82 172 PRO A N 1
ATOM 1332 C CA . PRO A 1 172 ? 22.968 13.367 19.076 1.00 20.01 172 PRO A CA 1
ATOM 1333 C C . PRO A 1 172 ? 23.911 13.037 17.904 1.00 21.85 172 PRO A C 1
ATOM 1334 O O . PRO A 1 172 ? 24.128 13.910 17.030 1.00 23.11 172 PRO A O 1
ATOM 1338 N N . PRO A 1 173 ? 24.472 11.817 17.890 1.00 18.93 173 PRO A N 1
ATOM 1339 C CA . PRO A 1 173 ? 25.436 11.430 16.839 1.00 21.19 173 PRO A CA 1
ATOM 1340 C C . PRO A 1 173 ? 24.785 11.322 15.459 1.00 23.90 173 PRO A C 1
ATOM 1341 O O . PRO A 1 173 ? 23.576 11.121 15.355 1.00 20.43 173 PRO A O 1
ATOM 1345 N N . LYS A 1 174 ? 25.621 11.391 14.423 1.00 24.41 174 LYS A N 1
ATOM 1346 C CA . LYS A 1 174 ? 25.186 11.321 13.030 1.00 28.91 174 LYS A CA 1
ATOM 1347 C C . LYS A 1 174 ? 26.047 10.308 12.269 1.00 26.59 174 LYS A C 1
ATOM 1348 O O . LYS A 1 174 ? 26.972 9.714 12.836 1.00 22.49 174 LYS A O 1
ATOM 1354 N N . GLY A 1 175 ? 25.734 10.090 10.996 1.00 31.30 175 GLY A N 1
ATOM 1355 C CA . GLY A 1 175 ? 26.486 9.139 10.171 1.00 31.70 175 GLY A CA 1
ATOM 1356 C C . GLY A 1 175 ? 26.183 7.690 10.497 1.00 27.15 175 GLY A C 1
ATOM 1357 O O . GLY A 1 175 ? 26.994 6.799 10.221 1.00 33.40 175 GLY A O 1
ATOM 1358 N N . ILE A 1 176 ? 25.030 7.449 11.119 1.00 23.67 176 ILE A N 1
ATOM 1359 C CA . ILE A 1 176 ? 24.588 6.089 11.383 1.00 29.16 176 ILE A CA 1
ATOM 1360 C C . ILE A 1 176 ? 23.269 5.771 10.676 1.00 28.93 176 ILE A C 1
ATOM 1361 O O . ILE A 1 176 ? 22.615 6.663 10.138 1.00 28.48 176 ILE A O 1
ATOM 1366 N N . LYS A 1 177 ? 22.926 4.486 10.644 1.00 22.09 177 LYS A N 1
ATOM 1367 C CA . LYS A 1 177 ? 21.690 4.033 10.016 1.00 21.97 177 LYS A CA 1
ATOM 1368 C C . LYS A 1 177 ? 20.735 3.613 11.125 1.00 24.62 177 LYS A C 1
ATOM 1369 O O . LYS A 1 177 ? 21.140 2.965 12.098 1.00 27.69 177 LYS A O 1
ATOM 1375 N N . ILE A 1 178 ? 19.478 4.003 10.966 1.00 20.82 178 ILE A N 1
ATOM 1376 C CA . ILE A 1 178 ? 18.419 3.689 11.928 1.00 24.03 178 ILE A CA 1
ATOM 1377 C C . ILE A 1 178 ? 17.956 2.243 11.694 1.00 21.45 178 ILE A C 1
ATOM 1378 O O . ILE A 1 178 ? 17.684 1.854 10.551 1.00 22.28 178 ILE A O 1
ATOM 1383 N N . TYR A 1 179 ? 17.899 1.439 12.752 1.00 23.69 179 TYR A N 1
ATOM 1384 C CA . TYR A 1 179 ? 17.290 0.103 12.631 1.00 18.61 179 TYR A CA 1
ATOM 1385 C C . TYR A 1 179 ? 15.967 -0.027 13.404 1.00 19.78 179 TYR A C 1
ATOM 1386 O O . TYR A 1 179 ? 15.170 -0.932 13.126 1.00 15.88 179 TYR A O 1
ATOM 1395 N N . ASP A 1 180 ? 15.733 0.853 14.376 1.00 16.02 180 ASP A N 1
ATOM 1396 C CA . ASP A 1 180 ? 14.505 0.757 15.179 1.00 19.18 180 ASP A CA 1
ATOM 1397 C C . ASP A 1 180 ? 13.357 1.455 14.467 1.00 16.90 180 ASP A C 1
ATOM 1398 O O . ASP A 1 180 ? 13.597 2.474 13.824 1.00 17.06 180 ASP A O 1
ATOM 1403 N N . ASP A 1 181 ? 12.129 0.914 14.588 1.00 14.89 181 ASP A N 1
ATOM 1404 C CA . ASP A 1 181 ? 10.938 1.673 14.097 1.00 13.16 181 ASP A CA 1
ATOM 1405 C C . ASP A 1 181 ? 10.780 2.942 14.940 1.00 15.71 181 ASP A C 1
ATOM 1406 O O . ASP A 1 181 ? 10.971 2.907 16.150 1.00 15.58 181 ASP A O 1
ATOM 1411 N N . THR A 1 182 ? 10.458 4.063 14.307 1.00 16.17 182 THR A N 1
ATOM 1412 C CA . THR A 1 182 ? 10.151 5.283 15.061 1.00 18.99 182 THR A CA 1
ATOM 1413 C C . THR A 1 182 ? 8.632 5.380 15.314 1.00 17.85 182 THR A C 1
ATOM 1414 O O . THR A 1 182 ? 7.824 5.557 14.370 1.00 13.30 182 THR A O 1
ATOM 1418 N N . TRP A 1 183 ? 8.266 5.305 16.594 1.00 14.00 183 TRP A N 1
ATOM 1419 C CA . TRP A 1 183 ? 6.885 5.445 17.026 1.00 15.11 183 TRP A CA 1
ATOM 1420 C C . TRP A 1 183 ? 6.669 6.818 17.706 1.00 17.60 183 TRP A C 1
ATOM 1421 O O . TRP A 1 183 ? 7.351 7.167 18.686 1.00 15.75 183 TRP A O 1
ATOM 1432 N N . LEU A 1 184 ? 5.725 7.572 17.161 1.00 14.82 184 LEU A N 1
ATOM 1433 C CA . LEU A 1 184 ? 5.298 8.871 17.713 1.00 13.93 184 LEU A CA 1
ATOM 1434 C C . LEU A 1 184 ? 4.178 8.696 18.754 1.00 14.04 184 LEU A C 1
ATOM 1435 O O . LEU A 1 184 ? 3.188 8.008 18.486 1.00 12.48 184 LEU A O 1
ATOM 1440 N N . ASP A 1 185 ? 4.320 9.314 19.925 1.00 12.20 185 ASP A N 1
ATOM 1441 C CA . ASP A 1 185 ? 3.200 9.311 20.896 1.00 9.69 185 ASP A CA 1
ATOM 1442 C C . ASP A 1 185 ? 2.307 10.520 20.616 1.00 14.06 185 ASP A C 1
ATOM 1443 O O . ASP A 1 185 ? 2.809 11.603 20.381 1.00 12.68 185 ASP A O 1
ATOM 1448 N N . LEU A 1 186 ? 0.991 10.348 20.708 1.00 11.81 186 LEU A N 1
ATOM 1449 C CA . LEU A 1 186 ? 0.064 11.459 20.537 1.00 12.09 186 LEU A CA 1
ATOM 1450 C C . LEU A 1 186 ? -1.286 11.088 21.146 1.00 17.03 186 LEU A C 1
ATOM 1451 O O . LEU A 1 186 ? -1.451 10.015 21.721 1.00 14.76 186 LEU A O 1
ATOM 1456 N N . LYS A 1 187 ? -2.255 11.974 20.993 1.00 15.07 187 LYS A N 1
ATOM 1457 C CA . LYS A 1 187 ? -3.596 11.680 21.520 1.00 13.85 187 LYS A CA 1
ATOM 1458 C C . LYS A 1 187 ? -4.669 12.014 20.505 1.00 16.29 187 LYS A C 1
ATOM 1459 O O . LYS A 1 187 ? -4.471 12.830 19.603 1.00 16.18 187 LYS A O 1
ATOM 1465 N N . TYR A 1 188 ? -5.826 11.375 20.672 1.00 15.88 188 TYR A N 1
ATOM 1466 C CA . TYR A 1 188 ? -7.004 11.599 19.831 1.00 20.47 188 TYR A CA 1
ATOM 1467 C C . TYR A 1 188 ? -7.205 13.095 19.507 1.00 17.86 188 TYR A C 1
ATOM 1468 O O . TYR A 1 188 ? -7.228 13.960 20.402 1.00 17.54 188 TYR A O 1
ATOM 1477 N N . ARG A 1 189 ? -7.326 13.359 18.212 1.00 16.90 189 ARG A N 1
ATOM 1478 C CA . ARG A 1 189 ? -7.557 14.692 17.633 1.00 19.13 189 ARG A CA 1
ATOM 1479 C C . ARG A 1 189 ? -6.414 15.718 17.827 1.00 18.39 189 ARG A C 1
ATOM 1480 O O . ARG A 1 189 ? -6.624 16.910 17.590 1.00 21.12 189 ARG A O 1
ATOM 1488 N N . ASP A 1 190 ? -5.219 15.283 18.255 1.00 20.03 190 ASP A N 1
ATOM 1489 C CA . ASP A 1 190 ? -3.992 16.116 18.122 1.00 19.48 190 ASP A CA 1
ATOM 1490 C C . ASP A 1 190 ? -3.801 16.467 16.629 1.00 23.68 190 ASP A C 1
ATOM 1491 O O . ASP A 1 190 ? -4.292 15.744 15.755 1.00 17.97 190 ASP A O 1
ATOM 1496 N N . PRO A 1 191 ? -3.081 17.571 16.331 1.00 22.05 191 PRO A N 1
ATOM 1497 C CA . PRO A 1 191 ? -2.802 17.894 14.908 1.00 20.01 191 PRO A CA 1
ATOM 1498 C C . PRO A 1 191 ? -2.163 16.714 14.147 1.00 21.41 191 PRO A C 1
ATOM 1499 O O . PRO A 1 191 ? -1.260 16.057 14.668 1.00 20.74 191 PRO A O 1
ATOM 1503 N N . PHE A 1 192 ? -2.621 16.456 12.928 1.00 19.72 192 PHE A N 1
ATOM 1504 C CA . PHE A 1 192 ? -2.068 15.311 12.158 1.00 13.77 192 PHE A CA 1
ATOM 1505 C C . PHE A 1 192 ? -0.566 15.505 11.790 1.00 15.94 192 PHE A C 1
ATOM 1506 O O . PHE A 1 192 ? -0.214 16.528 11.199 1.00 17.95 192 PHE A O 1
ATOM 1514 N N . PRO A 1 193 ? 0.313 14.535 12.179 1.00 17.27 193 PRO A N 1
ATOM 1515 C CA . PRO A 1 193 ? 1.775 14.651 12.012 1.00 18.13 193 PRO A CA 1
ATOM 1516 C C . PRO A 1 193 ? 2.293 14.363 10.572 1.00 15.14 193 PRO A C 1
ATOM 1517 O O . PRO A 1 193 ? 3.266 13.599 10.373 1.00 13.68 193 PRO A O 1
ATOM 1521 N N . ALA A 1 194 ? 1.644 14.970 9.584 1.00 16.75 194 ALA A N 1
ATOM 1522 C CA . ALA A 1 194 ? 2.023 14.779 8.168 1.00 17.63 194 ALA A CA 1
ATOM 1523 C C . ALA A 1 194 ? 3.526 14.994 7.890 1.00 18.41 194 ALA A C 1
ATOM 1524 O O . ALA A 1 194 ? 4.124 14.207 7.134 1.00 17.28 194 ALA A O 1
ATOM 1526 N N . ALA A 1 195 ? 4.126 16.027 8.506 1.00 14.37 195 ALA A N 1
ATOM 1527 C CA . ALA A 1 195 ? 5.562 16.344 8.325 1.00 21.84 195 ALA A CA 1
ATOM 1528 C C . ALA A 1 195 ? 6.518 15.232 8.795 1.00 20.00 195 ALA A C 1
ATOM 1529 O O . ALA A 1 195 ? 7.678 15.196 8.387 1.00 19.40 195 ALA A O 1
ATOM 1531 N N . ARG A 1 196 ? 6.019 14.343 9.654 1.00 16.08 196 ARG A N 1
ATOM 1532 C CA . ARG A 1 196 ? 6.809 13.208 10.159 1.00 16.75 196 ARG A CA 1
ATOM 1533 C C . ARG A 1 196 ? 6.801 11.980 9.222 1.00 16.69 196 ARG A C 1
ATOM 1534 O O . ARG A 1 196 ? 7.470 10.996 9.512 1.00 14.95 196 ARG A O 1
ATOM 1542 N N . ASN A 1 197 ? 6.038 12.043 8.122 1.00 15.15 197 ASN A N 1
ATOM 1543 C CA . ASN A 1 197 ? 5.939 10.956 7.135 1.00 15.43 197 ASN A CA 1
ATOM 1544 C C . ASN A 1 197 ? 5.380 9.644 7.719 1.00 11.15 197 ASN A C 1
ATOM 1545 O O . ASN A 1 197 ? 6.070 8.606 7.755 1.00 15.81 197 ASN A O 1
ATOM 1550 N N . PRO A 1 198 ? 4.122 9.692 8.186 1.00 16.04 198 PRO A N 1
ATOM 1551 C CA . PRO A 1 198 ? 3.483 8.472 8.687 1.00 16.05 198 PRO A CA 1
ATOM 1552 C C . PRO A 1 198 ? 3.317 7.420 7.567 1.00 13.90 198 PRO A C 1
ATOM 1553 O O . PRO A 1 198 ? 3.144 7.780 6.387 1.00 12.96 198 PRO A O 1
ATOM 1557 N N . ILE A 1 199 ? 3.361 6.149 7.953 1.00 15.02 199 ILE A N 1
ATOM 1558 C CA . ILE A 1 199 ? 3.363 5.032 7.005 1.00 15.96 199 ILE A CA 1
ATOM 1559 C C . ILE A 1 199 ? 1.933 4.667 6.578 1.00 15.64 199 ILE A C 1
ATOM 1560 O O . ILE A 1 199 ? 1.100 4.307 7.438 1.00 12.94 199 ILE A O 1
ATOM 1565 N N . ALA A 1 200 ? 1.669 4.787 5.267 1.00 15.90 200 ALA A N 1
ATOM 1566 C CA . ALA A 1 200 ? 0.335 4.524 4.698 1.00 14.84 200 ALA A CA 1
ATOM 1567 C C . ALA A 1 200 ? 0.159 3.062 4.254 1.00 15.45 200 ALA A C 1
ATOM 1568 O O . ALA A 1 200 ? 1.052 2.465 3.627 1.00 13.70 200 ALA A O 1
ATOM 1570 N N . ALA A 1 201 ? -0.998 2.498 4.579 1.00 14.27 201 ALA A N 1
ATOM 1571 C CA . ALA A 1 201 ? -1.385 1.171 4.120 1.00 14.96 201 ALA A CA 1
ATOM 1572 C C . ALA A 1 201 ? -1.148 1.000 2.597 1.00 14.68 201 ALA A C 1
ATOM 1573 O O . ALA A 1 201 ? -1.632 1.800 1.791 1.00 16.66 201 ALA A O 1
ATOM 1575 N N . GLY A 1 202 ? -0.377 -0.022 2.236 1.00 14.54 202 GLY A N 1
ATOM 1576 C CA . GLY A 1 202 ? -0.169 -0.346 0.807 1.00 15.31 202 GLY A CA 1
ATOM 1577 C C . GLY A 1 202 ? 0.701 0.667 0.094 1.00 18.57 202 GLY A C 1
ATOM 1578 O O . GLY A 1 202 ? 1.023 0.488 -1.089 1.00 19.29 202 GLY A O 1
ATOM 1579 N N . GLY A 1 203 ? 1.152 1.702 0.816 1.00 14.55 203 GLY A N 1
ATOM 1580 C CA . GLY A 1 203 ? 1.878 2.816 0.196 1.00 16.56 203 GLY A CA 1
ATOM 1581 C C . GLY A 1 203 ? 1.071 3.574 -0.857 1.00 18.31 203 GLY A C 1
ATOM 1582 O O . GLY A 1 203 ? 1.637 4.154 -1.774 1.00 19.04 203 GLY A O 1
ATOM 1583 N N . ARG A 1 204 ? -0.257 3.549 -0.738 1.00 16.20 204 ARG A N 1
ATOM 1584 C CA . ARG A 1 204 ? -1.151 4.213 -1.704 1.00 14.26 204 ARG A CA 1
ATOM 1585 C C . ARG A 1 204 ? -2.491 4.522 -1.047 1.00 17.71 204 ARG A C 1
ATOM 1586 O O . ARG A 1 204 ? -2.795 3.964 -0.001 1.00 15.89 204 ARG A O 1
ATOM 1594 N N . LYS A 1 205 ? -3.312 5.365 -1.691 1.00 15.01 205 LYS A N 1
ATOM 1595 C CA . LYS A 1 205 ? -4.698 5.549 -1.205 1.00 12.00 205 LYS A CA 1
ATOM 1596 C C . LYS A 1 205 ? -5.464 4.226 -1.283 1.00 12.54 205 LYS A C 1
ATOM 1597 O O . LYS A 1 205 ? -5.274 3.444 -2.226 1.00 13.59 205 LYS A O 1
ATOM 1603 N N . VAL A 1 206 ? -6.324 3.988 -0.295 1.00 12.71 206 VAL A N 1
ATOM 1604 C CA . VAL A 1 206 ? -7.191 2.812 -0.298 1.00 12.91 206 VAL A CA 1
ATOM 1605 C C . VAL A 1 206 ? -8.659 3.138 -0.637 1.00 14.65 206 VAL A C 1
ATOM 1606 O O . VAL A 1 206 ? -9.098 4.293 -0.515 1.00 13.95 206 VAL A O 1
ATOM 1610 N N . LYS A 1 207 ? -9.422 2.106 -1.023 1.00 15.57 207 LYS A N 1
ATOM 1611 C CA . LYS A 1 207 ? -10.859 2.253 -1.366 1.00 15.13 207 LYS A CA 1
ATOM 1612 C C . LYS A 1 207 ? -11.648 2.208 -0.058 1.00 14.83 207 LYS A C 1
ATOM 1613 O O . LYS A 1 207 ? -12.045 1.136 0.411 1.00 12.96 207 LYS A O 1
ATOM 1619 N N . SER A 1 208 ? -11.885 3.368 0.534 1.00 14.22 208 SER A N 1
ATOM 1620 C CA . SER A 1 208 ? -12.272 3.352 1.929 1.00 16.10 208 SER A CA 1
ATOM 1621 C C . SER A 1 208 ? -13.778 3.286 2.201 1.00 19.31 208 SER A C 1
ATOM 1622 O O . SER A 1 208 ? -14.617 3.459 1.290 1.00 15.97 208 SER A O 1
ATOM 1625 N N . ASP A 1 209 ? -14.089 3.002 3.465 1.00 17.56 209 ASP A N 1
ATOM 1626 C CA . ASP A 1 209 ? -15.449 2.835 3.964 1.00 19.91 209 ASP A CA 1
ATOM 1627 C C . ASP A 1 209 ? -16.340 4.071 3.756 1.00 21.26 209 ASP A C 1
ATOM 1628 O O . ASP A 1 209 ? -17.550 3.929 3.566 1.00 20.60 209 ASP A O 1
ATOM 1633 N N . ASP A 1 210 ? -15.746 5.263 3.775 1.00 20.68 210 ASP A N 1
ATOM 1634 C CA . ASP A 1 210 ? -16.558 6.487 3.556 1.00 24.47 210 ASP A CA 1
ATOM 1635 C C . ASP A 1 210 ? -16.813 6.825 2.076 1.00 24.03 210 ASP A C 1
ATOM 1636 O O . ASP A 1 210 ? -17.401 7.883 1.768 1.00 23.29 210 ASP A O 1
ATOM 1641 N N . GLY A 1 211 ? -16.388 5.937 1.169 1.00 17.54 211 GLY A N 1
ATOM 1642 C CA . GLY A 1 211 ? -16.684 6.108 -0.276 1.00 19.35 211 GLY A CA 1
ATOM 1643 C C . GLY A 1 211 ? -15.640 6.926 -1.026 1.00 25.03 211 GLY A C 1
ATOM 1644 O O . GLY A 1 211 ? -15.812 7.215 -2.219 1.00 21.41 211 GLY A O 1
ATOM 1645 N N . THR A 1 212 ? -14.577 7.325 -0.326 1.00 18.92 212 THR A N 1
ATOM 1646 C CA . THR A 1 212 ? -13.471 8.104 -0.942 1.00 17.11 212 THR A CA 1
ATOM 1647 C C . THR A 1 212 ? -12.182 7.279 -1.035 1.00 20.33 212 THR A C 1
ATOM 1648 O O . THR A 1 212 ? -12.020 6.322 -0.274 1.00 21.22 212 THR A O 1
ATOM 1652 N N . GLU A 1 213 ? -11.283 7.643 -1.958 1.00 17.16 213 GLU A N 1
ATOM 1653 C CA . GLU A 1 213 ? -9.909 7.103 -1.969 1.00 16.20 213 GLU A C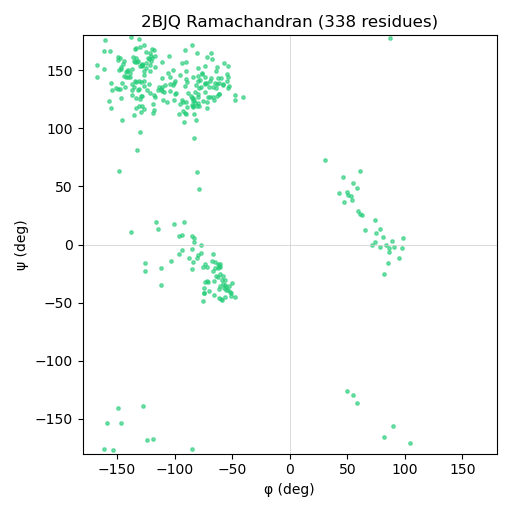A 1
ATOM 1654 C C . GLU A 1 213 ? -9.154 7.947 -0.947 1.00 19.70 213 GLU A C 1
ATOM 1655 O O . GLU A 1 213 ? -9.105 9.179 -1.077 1.00 21.62 213 GLU A O 1
ATOM 1661 N N . MET A 1 214 ? -8.578 7.315 0.072 1.00 16.59 214 MET A N 1
ATOM 1662 C CA . MET A 1 214 ? -7.842 8.096 1.079 1.00 14.90 214 MET A CA 1
ATOM 1663 C C . MET A 1 214 ? -6.687 7.278 1.638 1.00 14.88 214 MET A C 1
ATOM 1664 O O . MET A 1 214 ? -6.774 6.028 1.713 1.00 14.75 214 MET A O 1
ATOM 1669 N N . PHE A 1 215 ? -5.615 7.968 2.041 1.00 13.11 215 PHE A N 1
ATOM 1670 C CA . PHE A 1 215 ? -4.538 7.309 2.794 1.00 11.43 215 PHE A CA 1
ATOM 1671 C C . PHE A 1 215 ? -5.063 6.932 4.192 1.00 14.11 215 PHE A C 1
ATOM 1672 O O . PHE A 1 215 ? -5.819 7.704 4.818 1.00 15.34 215 PHE A O 1
ATOM 1680 N N . GLN A 1 216 ? -4.657 5.754 4.664 1.00 13.61 216 GLN A N 1
ATOM 1681 C CA . GLN A 1 216 ? -4.914 5.330 6.053 1.00 12.96 216 GLN A CA 1
ATOM 1682 C C . GLN A 1 216 ? -3.567 4.891 6.629 1.00 11.70 216 GLN A C 1
ATOM 1683 O O . GLN A 1 216 ? -2.846 4.062 6.002 1.00 11.39 216 GLN A O 1
ATOM 1689 N N . TYR A 1 217 ? -3.243 5.462 7.786 1.00 12.99 217 TYR A N 1
ATOM 1690 C CA . TYR A 1 217 ? -1.906 5.339 8.416 1.00 11.93 217 TYR A CA 1
ATOM 1691 C C . TYR A 1 217 ? -1.838 4.422 9.630 1.00 12.05 217 TYR A C 1
ATOM 1692 O O . TYR A 1 217 ? -2.783 4.325 10.431 1.00 11.50 217 TYR A O 1
ATOM 1701 N N . VAL A 1 218 ? -0.678 3.772 9.789 1.00 8.50 218 VAL A N 1
ATOM 1702 C CA . VAL A 1 218 ? -0.510 2.718 10.789 1.00 12.06 218 VAL A CA 1
ATOM 1703 C C . VAL A 1 218 ? -0.473 3.336 12.200 1.00 12.78 218 VAL A C 1
ATOM 1704 O O . VAL A 1 218 ? 0.363 4.208 12.490 1.00 12.75 218 VAL A O 1
ATOM 1708 N N . ALA A 1 219 ? -1.395 2.865 13.034 1.00 12.74 219 ALA A N 1
ATOM 1709 C CA . ALA A 1 219 ? -1.523 3.290 14.447 1.00 12.43 219 ALA A CA 1
ATOM 1710 C C . ALA A 1 219 ? -1.559 2.089 15.386 1.00 12.82 219 ALA A C 1
ATOM 1711 O O . ALA A 1 219 ? -1.938 0.987 14.991 1.00 11.92 219 ALA A O 1
ATOM 1713 N N . LEU A 1 220 ? -1.168 2.321 16.643 1.00 10.80 220 LEU A N 1
ATOM 1714 C CA . LEU A 1 220 ? -1.139 1.251 17.664 1.00 10.19 220 LEU A CA 1
ATOM 1715 C C . LEU A 1 220 ? -1.828 1.772 18.924 1.00 10.58 220 LEU A C 1
ATOM 1716 O O . LEU A 1 220 ? -1.514 2.882 19.403 1.00 13.42 220 LEU A O 1
ATOM 1721 N N . TRP A 1 221 ? -2.721 0.936 19.464 1.00 9.84 221 TRP A N 1
ATOM 1722 C CA . TRP A 1 221 ? -3.429 1.170 20.751 1.00 13.72 221 TRP A CA 1
ATOM 1723 C C . TRP A 1 221 ? -3.244 -0.043 21.668 1.00 12.46 221 TRP A C 1
ATOM 1724 O O . TRP A 1 221 ? -2.746 -1.115 21.231 1.00 13.62 221 TRP A O 1
ATOM 1735 N N . TYR A 1 222 ? -3.683 0.119 22.931 1.00 13.78 222 TYR A N 1
ATOM 1736 C CA . TYR A 1 222 ? -3.674 -0.964 23.919 1.00 11.12 222 TYR A CA 1
ATOM 1737 C C . TYR A 1 222 ? -5.051 -1.001 24.537 1.00 12.91 222 TYR A C 1
ATOM 1738 O O . TYR A 1 222 ? -5.587 0.046 24.931 1.00 19.33 222 TYR A O 1
ATOM 1747 N N . GLU A 1 223 ? -5.669 -2.163 24.489 1.00 15.62 223 GLU A N 1
ATOM 1748 C CA . GLU A 1 223 ? -6.975 -2.313 25.157 1.00 16.51 223 GLU A CA 1
ATOM 1749 C C . GLU A 1 223 ? -7.082 -3.615 25.917 1.00 16.10 223 GLU A C 1
ATOM 1750 O O . GLU A 1 223 ? -6.688 -4.668 25.432 1.00 22.30 223 GLU A O 1
ATOM 1756 N N . HIS A 1 224 ? -7.567 -3.525 27.163 1.00 18.48 224 HIS A N 1
ATOM 1757 C CA . HIS A 1 224 ? -7.545 -4.648 28.111 1.00 26.00 224 HIS A CA 1
ATOM 1758 C C . HIS A 1 224 ? -6.216 -5.395 28.064 1.00 25.10 224 HIS A C 1
ATOM 1759 O O . HIS A 1 224 ? -6.186 -6.632 28.014 1.00 25.73 224 HIS A O 1
ATOM 1766 N N . GLY A 1 225 ? -5.121 -4.644 28.026 1.00 18.78 225 GLY A N 1
ATOM 1767 C CA . GLY A 1 225 ? -3.772 -5.220 28.101 1.00 17.27 225 GLY A CA 1
ATOM 1768 C C . GLY A 1 225 ? -3.170 -5.747 26.812 1.00 19.10 225 GLY A C 1
ATOM 1769 O O . GLY A 1 225 ? -2.022 -6.214 26.804 1.00 20.36 225 GLY A O 1
ATOM 1770 N N . GLN A 1 226 ? -3.923 -5.647 25.710 1.00 15.48 226 GLN A N 1
ATOM 1771 C CA . GLN A 1 226 ? -3.543 -6.276 24.433 1.00 10.97 226 GLN A CA 1
ATOM 1772 C C . GLN A 1 226 ? -3.179 -5.196 23.386 1.00 12.32 226 GLN A C 1
ATOM 1773 O O . GLN A 1 226 ? -3.900 -4.235 23.235 1.00 14.94 226 GLN A O 1
ATOM 1779 N N . PRO A 1 227 ? -2.056 -5.372 22.661 1.00 11.79 227 PRO A N 1
ATOM 1780 C CA . PRO A 1 227 ? -1.774 -4.402 21.607 1.00 10.81 227 PRO A CA 1
ATOM 1781 C C . PRO A 1 227 ? -2.722 -4.627 20.406 1.00 10.50 227 PRO A C 1
ATOM 1782 O O . PRO A 1 227 ? -2.993 -5.776 20.040 1.00 14.77 227 PRO A O 1
ATOM 1786 N N . VAL A 1 228 ? -3.219 -3.541 19.834 1.00 9.74 228 VAL A N 1
ATOM 1787 C CA . VAL A 1 228 ? -4.095 -3.570 18.671 1.00 12.97 228 VAL A CA 1
ATOM 1788 C C . VAL A 1 228 ? -3.652 -2.548 17.607 1.00 14.26 228 VAL A C 1
ATOM 1789 O O . VAL A 1 228 ? -3.649 -1.336 17.842 1.00 12.60 228 VAL A O 1
ATOM 1793 N N . PHE A 1 229 ? -3.279 -3.042 16.429 1.00 10.23 229 PHE A N 1
ATOM 1794 C CA . PHE A 1 229 ? -3.062 -2.097 15.316 1.00 11.86 229 PHE A CA 1
ATOM 1795 C C . PHE A 1 229 ? -4.380 -1.638 14.714 1.00 14.12 229 PHE A C 1
ATOM 1796 O O . PHE A 1 229 ? -5.339 -2.422 14.562 1.00 12.89 229 PHE A O 1
ATOM 1804 N N . GLY A 1 230 ? -4.406 -0.369 14.368 1.00 13.89 230 GLY A N 1
ATOM 1805 C CA . GLY A 1 230 ? -5.565 0.246 13.734 1.00 12.87 230 GLY A CA 1
ATOM 1806 C C . GLY A 1 230 ? -5.126 1.311 12.767 1.00 13.18 230 GLY A C 1
ATOM 1807 O O . GLY A 1 230 ? -4.014 1.300 12.275 1.00 13.92 230 GLY A O 1
ATOM 1808 N N . ARG A 1 231 ? -5.987 2.289 12.542 1.00 12.68 231 ARG A N 1
ATOM 1809 C CA . ARG A 1 231 ? -5.663 3.305 11.563 1.00 14.97 231 ARG A CA 1
ATOM 1810 C C . ARG A 1 231 ? -5.841 4.721 12.088 1.00 15.90 231 ARG A C 1
ATOM 1811 O O . ARG A 1 231 ? -6.660 4.990 12.990 1.00 12.72 231 ARG A O 1
ATOM 1819 N N . ALA A 1 232 ? -5.080 5.623 11.479 1.00 13.37 232 ALA A N 1
ATOM 1820 C CA . ALA A 1 232 ? -5.170 7.045 11.775 1.00 16.82 232 ALA A CA 1
ATOM 1821 C C . ALA A 1 232 ? -5.136 7.856 10.469 1.00 16.85 232 ALA A C 1
ATOM 1822 O O . ALA A 1 232 ? -4.540 7.439 9.463 1.00 12.50 232 ALA A O 1
ATOM 1824 N N . TYR A 1 233 ? -5.781 9.013 10.500 1.00 13.77 233 TYR A N 1
ATOM 1825 C CA . TYR A 1 233 ? -5.909 9.843 9.297 1.00 14.46 233 TYR A CA 1
ATOM 1826 C C . TYR A 1 233 ? -6.416 11.232 9.675 1.00 19.77 233 TYR A C 1
ATOM 1827 O O . TYR A 1 233 ? -7.066 11.410 10.751 1.00 16.82 233 TYR A O 1
ATOM 1836 N N . PRO A 1 234 ? -6.090 12.235 8.836 1.00 18.71 234 PRO A N 1
ATOM 1837 C CA . PRO A 1 234 ? -6.519 13.604 9.124 1.00 19.29 234 PRO A CA 1
ATOM 1838 C C . PRO A 1 234 ? -7.988 13.837 8.724 1.00 20.77 234 PRO A C 1
ATOM 1839 O O . PRO A 1 234 ? -8.456 13.324 7.682 1.00 20.11 234 PRO A O 1
ATOM 1843 N N . ASP A 1 235 ? -8.720 14.589 9.549 1.00 22.05 235 ASP A N 1
ATOM 1844 C CA . ASP A 1 235 ? -10.017 15.078 9.088 1.00 28.89 235 ASP A CA 1
ATOM 1845 C C . ASP A 1 235 ? -9.829 16.374 8.283 1.00 28.15 235 ASP A C 1
ATOM 1846 O O . ASP A 1 235 ? -8.686 16.804 8.029 1.00 25.01 235 ASP A O 1
ATOM 1851 N N . SER A 1 236 ? -10.942 16.984 7.865 1.00 32.25 236 SER A N 1
ATOM 1852 C CA . SER A 1 236 ? -10.887 18.221 7.086 1.00 35.04 236 SER A CA 1
ATOM 1853 C C . SER A 1 236 ? -10.210 19.375 7.844 1.00 32.36 236 SER A C 1
ATOM 1854 O O . SER A 1 236 ? -9.750 20.340 7.233 1.00 34.50 236 SER A O 1
ATOM 1857 N N . ALA A 1 237 ? -10.126 19.257 9.166 1.00 25.80 237 ALA A N 1
ATOM 1858 C CA . ALA A 1 237 ? -9.452 20.260 9.998 1.00 27.58 237 ALA A CA 1
ATOM 1859 C C . ALA A 1 237 ? -7.984 19.919 10.337 1.00 25.54 237 ALA A C 1
ATOM 1860 O O . ALA A 1 237 ? -7.340 20.614 11.129 1.00 27.78 237 ALA A O 1
ATOM 1862 N N . ASP A 1 238 ? -7.462 18.855 9.723 1.00 23.86 238 ASP A N 1
ATOM 1863 C CA . ASP A 1 238 ? -6.083 18.387 9.963 1.00 21.82 238 ASP A CA 1
ATOM 1864 C C . ASP A 1 238 ? -5.857 17.937 11.400 1.00 17.66 238 ASP A C 1
ATOM 1865 O O . ASP A 1 238 ? -4.726 17.973 11.913 1.00 19.89 238 ASP A O 1
ATOM 1870 N N . LYS A 1 239 ? -6.944 17.532 12.052 1.00 18.31 239 LYS A N 1
ATOM 1871 C CA . LYS A 1 239 ? -6.846 16.841 13.334 1.00 21.23 239 LYS A CA 1
ATOM 1872 C C . LYS A 1 239 ? -6.832 15.331 13.116 1.00 19.34 239 LYS A C 1
ATOM 1873 O O . LYS A 1 239 ? -7.352 14.823 12.111 1.00 17.27 239 LYS A O 1
ATOM 1879 N N . THR A 1 240 ? -6.270 14.601 14.079 1.00 17.84 240 THR A N 1
ATOM 1880 C CA . THR A 1 240 ? -6.020 13.176 13.865 1.00 16.47 240 THR A CA 1
ATOM 1881 C C . THR A 1 240 ? -7.204 12.317 14.313 1.00 16.74 240 THR A C 1
ATOM 1882 O O . THR A 1 240 ? -7.503 12.256 15.503 1.00 20.40 240 THR A O 1
ATOM 1886 N N . LEU A 1 241 ? -7.884 11.685 13.370 1.00 14.88 241 LEU A N 1
ATOM 1887 C CA . LEU A 1 241 ? -8.887 10.678 13.746 1.00 17.87 241 LEU A CA 1
ATOM 1888 C C . LEU A 1 241 ? -8.203 9.310 13.818 1.00 17.57 241 LEU A C 1
ATOM 1889 O O . LEU A 1 241 ? -7.156 9.084 13.183 1.00 17.29 241 LEU A O 1
ATOM 1894 N N . ALA A 1 242 ? -8.802 8.401 14.571 1.00 14.92 242 ALA A N 1
ATOM 1895 C CA . ALA A 1 242 ? -8.288 7.021 14.669 1.00 14.03 242 ALA A CA 1
ATOM 1896 C C . ALA A 1 242 ? -9.390 5.985 14.905 1.00 17.76 242 ALA A C 1
ATOM 1897 O O . ALA A 1 242 ? -10.494 6.321 15.327 1.00 14.32 242 ALA A O 1
ATOM 1899 N N . ASN A 1 243 ? -9.086 4.736 14.579 1.00 12.44 243 ASN A N 1
ATOM 1900 C CA . ASN A 1 243 ? -10.075 3.661 14.568 1.00 10.78 243 ASN A CA 1
ATOM 1901 C C . ASN A 1 243 ? -9.413 2.305 14.759 1.00 11.90 243 ASN A C 1
ATOM 1902 O O . ASN A 1 243 ? -8.568 1.865 13.935 1.00 13.23 243 ASN A O 1
ATOM 1907 N N . PHE A 1 244 ? -9.790 1.673 15.868 1.00 9.71 244 PHE A N 1
ATOM 1908 C CA . PHE A 1 244 ? -9.280 0.346 16.273 1.00 15.52 244 PHE A CA 1
ATOM 1909 C C . PHE A 1 244 ? -10.417 -0.668 16.417 1.00 17.27 244 PHE A C 1
ATOM 1910 O O . PHE A 1 244 ? -11.431 -0.385 17.059 1.00 18.52 244 PHE A O 1
ATOM 1918 N N . GLY A 1 245 ? -10.249 -1.836 15.801 1.00 15.85 245 GLY A N 1
ATOM 1919 C CA . GLY A 1 245 ? -11.250 -2.912 15.870 1.00 15.75 245 GLY A CA 1
ATOM 1920 C C . GLY A 1 245 ? -10.635 -4.114 16.546 1.00 17.33 245 GLY A C 1
ATOM 1921 O O . GLY A 1 245 ? -9.572 -4.599 16.118 1.00 14.54 245 GLY A O 1
ATOM 1922 N N . TRP A 1 246 ? -11.297 -4.622 17.594 1.00 15.49 246 TRP A N 1
ATOM 1923 C CA . TRP A 1 246 ? -10.786 -5.777 18.350 1.00 18.88 246 TRP A CA 1
ATOM 1924 C C . TRP A 1 246 ? -11.879 -6.329 19.265 1.00 13.86 246 TRP A C 1
ATOM 1925 O O . TRP A 1 246 ? -12.655 -5.545 19.831 1.00 18.00 246 TRP A O 1
ATOM 1936 N N . GLY A 1 247 ? -11.901 -7.654 19.424 1.00 14.86 247 GLY A N 1
ATOM 1937 C CA . GLY A 1 247 ? -12.772 -8.335 20.408 1.00 18.06 247 GLY A CA 1
ATOM 1938 C C . GLY A 1 247 ? -14.242 -7.976 20.273 1.00 18.16 247 GLY A C 1
ATOM 1939 O O . GLY A 1 247 ? -14.965 -7.787 21.298 1.00 22.24 247 GLY A O 1
ATOM 1940 N N . GLY A 1 248 ? -14.674 -7.840 19.020 1.00 20.25 248 GLY A N 1
ATOM 1941 C CA . GLY A 1 248 ? -16.073 -7.542 18.688 1.00 21.85 248 GLY A CA 1
ATOM 1942 C C . GLY A 1 248 ? -16.486 -6.072 18.661 1.00 22.45 248 GLY A C 1
ATOM 1943 O O . GLY A 1 248 ? -17.635 -5.760 18.313 1.00 22.68 248 GLY A O 1
ATOM 1944 N N . GLN A 1 249 ? -15.548 -5.180 18.999 1.00 22.30 249 GLN A N 1
ATOM 1945 C CA . GLN A 1 249 ? -15.816 -3.749 19.193 1.00 22.07 249 GLN A CA 1
ATOM 1946 C C . GLN A 1 249 ? -15.078 -2.853 18.204 1.00 21.40 249 GLN A C 1
ATOM 1947 O O . GLN A 1 249 ? -14.034 -3.232 17.675 1.00 19.46 249 GLN A O 1
ATOM 1953 N N . GLU A 1 250 ? -15.655 -1.678 17.941 1.00 17.38 250 GLU A N 1
ATOM 1954 C CA . GLU A 1 250 ? -14.981 -0.569 17.257 1.00 14.70 250 GLU A CA 1
ATOM 1955 C C . GLU A 1 250 ? -14.719 0.540 18.281 1.00 16.56 250 GLU A C 1
ATOM 1956 O O . GLU A 1 250 ? -15.620 0.935 19.044 1.00 18.22 250 GLU A O 1
ATOM 1962 N N . ASN A 1 251 ? -13.490 1.045 18.311 1.00 15.56 251 ASN A N 1
ATOM 1963 C CA . ASN A 1 251 ? -13.178 2.247 19.095 1.00 11.73 251 ASN A CA 1
ATOM 1964 C C . ASN A 1 251 ? -12.682 3.328 18.143 1.00 15.93 251 ASN A C 1
ATOM 1965 O O . ASN A 1 251 ? -11.612 3.160 17.497 1.00 15.97 251 ASN A O 1
ATOM 1970 N N . ALA A 1 252 ? -13.481 4.391 18.006 1.00 12.95 252 ALA A N 1
ATOM 1971 C CA . ALA A 1 252 ? -13.227 5.461 17.056 1.00 16.03 252 ALA A CA 1
ATOM 1972 C C . ALA A 1 252 ? -13.484 6.866 17.620 1.00 20.69 252 ALA A C 1
ATOM 1973 O O . ALA A 1 252 ? -13.520 7.849 16.869 1.00 19.98 252 ALA A O 1
ATOM 1975 N N . GLY A 1 253 ? -13.689 6.951 18.935 1.00 20.03 253 GLY A N 1
ATOM 1976 C CA . GLY A 1 253 ? -14.057 8.214 19.548 1.00 16.51 253 GLY A CA 1
ATOM 1977 C C . GLY A 1 253 ? -13.029 8.690 20.563 1.00 17.69 253 GLY A C 1
ATOM 1978 O O . GLY A 1 253 ? -11.924 8.158 20.637 1.00 16.29 253 GLY A O 1
ATOM 1979 N N . ALA A 1 254 ? -13.423 9.689 21.350 1.00 16.08 254 ALA A N 1
ATOM 1980 C CA . ALA A 1 254 ? -12.512 10.365 22.306 1.00 16.71 254 ALA A CA 1
ATOM 1981 C C . ALA A 1 254 ? -12.006 9.470 23.448 1.00 13.14 254 ALA A C 1
ATOM 1982 O O . ALA A 1 254 ? -11.021 9.827 24.115 1.00 18.72 254 ALA A O 1
ATOM 1984 N N . GLU A 1 255 ? -12.644 8.313 23.660 1.00 12.63 255 GLU A N 1
ATOM 1985 C CA . GLU A 1 255 ? -12.150 7.308 24.607 1.00 14.58 255 GLU A CA 1
ATOM 1986 C C . GLU A 1 255 ? -10.744 6.759 24.225 1.00 14.67 255 GLU A C 1
ATOM 1987 O O . GLU A 1 255 ? -10.046 6.202 25.058 1.00 16.21 255 GLU A O 1
ATOM 1993 N N . ILE A 1 256 ? -10.348 6.950 22.974 1.00 12.07 256 ILE A N 1
ATOM 1994 C CA . ILE A 1 256 ? -9.050 6.457 22.509 1.00 12.28 256 ILE A CA 1
ATOM 1995 C C . ILE A 1 256 ? -7.903 7.107 23.303 1.00 10.42 256 ILE A C 1
ATOM 1996 O O . ILE A 1 256 ? -6.952 6.431 23.655 1.00 13.66 256 ILE A O 1
ATOM 2001 N N . GLY A 1 257 ? -8.025 8.394 23.624 1.00 12.63 257 GLY A N 1
ATOM 2002 C CA . GLY A 1 257 ? -6.981 9.075 24.451 1.00 15.90 257 GLY A CA 1
ATOM 2003 C C . GLY A 1 257 ? -5.604 8.900 23.805 1.00 14.08 257 GLY A C 1
ATOM 2004 O O . GLY A 1 257 ? -5.451 9.144 22.610 1.00 12.80 257 GLY A O 1
ATOM 2005 N N . SER A 1 258 ? -4.614 8.448 24.586 1.00 11.33 258 SER A N 1
ATOM 2006 C CA . SER A 1 258 ? -3.256 8.249 24.056 1.00 14.79 258 SER A CA 1
ATOM 2007 C C . SER A 1 258 ? -3.115 7.056 23.109 1.00 11.59 258 SER A C 1
ATOM 2008 O O . SER A 1 258 ? -3.659 5.959 23.355 1.00 12.43 258 SER A O 1
ATOM 2011 N N . PHE A 1 259 ? -2.350 7.267 22.029 1.00 10.35 259 PHE A N 1
ATOM 2012 C CA . PHE A 1 259 ? -2.009 6.168 21.113 1.00 12.28 259 PHE A CA 1
ATOM 2013 C C . PHE A 1 259 ? -0.683 6.446 20.399 1.00 14.77 259 PHE A C 1
ATOM 2014 O O . PHE A 1 259 ? -0.022 7.441 20.702 1.00 12.67 259 PHE A O 1
ATOM 2022 N N . GLN A 1 260 ? -0.273 5.562 19.485 1.00 12.78 260 GLN A N 1
ATOM 2023 C CA . GLN A 1 260 ? 1.011 5.764 18.781 1.00 10.60 260 GLN A CA 1
ATOM 2024 C C . GLN A 1 260 ? 0.838 5.663 17.252 1.00 13.86 260 GLN A C 1
ATOM 2025 O O . GLN A 1 260 ? -0.094 4.982 16.760 1.00 12.71 260 GLN A O 1
ATOM 2031 N N . MET A 1 261 ? 1.732 6.317 16.523 1.00 12.40 261 MET A N 1
ATOM 2032 C CA . MET A 1 261 ? 1.740 6.235 15.064 1.00 10.47 261 MET A CA 1
ATOM 2033 C C . MET A 1 261 ? 3.149 5.919 14.561 1.00 17.19 261 MET A C 1
ATOM 2034 O O . MET A 1 261 ? 4.146 6.423 15.066 1.00 16.12 261 MET A O 1
ATOM 2039 N N . LEU A 1 262 ? 3.208 5.077 13.541 1.00 12.68 262 LEU A N 1
ATOM 2040 C CA . LEU A 1 262 ? 4.497 4.706 12.933 1.00 13.23 262 LEU A CA 1
ATOM 2041 C C . LEU A 1 262 ? 4.903 5.787 11.927 1.00 14.79 262 LEU A C 1
ATOM 2042 O O . LEU A 1 262 ? 4.156 6.093 11.021 1.00 12.27 262 LEU A O 1
ATOM 2047 N N . VAL A 1 263 ? 6.098 6.349 12.103 1.00 12.96 263 VAL A N 1
ATOM 2048 C CA . VAL A 1 263 ? 6.551 7.479 11.244 1.00 17.04 263 VAL A CA 1
ATOM 2049 C C . VAL A 1 263 ? 7.972 7.226 10.729 1.00 17.17 263 VAL A C 1
ATOM 2050 O O . VAL A 1 263 ? 8.688 6.435 11.325 1.00 16.09 263 VAL A O 1
ATOM 2054 N N . VAL A 1 264 ? 8.345 7.880 9.622 1.00 15.70 264 VAL A N 1
ATOM 2055 C CA . VAL A 1 264 ? 9.718 7.817 9.073 1.00 13.94 264 VAL A CA 1
ATOM 2056 C C . VAL A 1 264 ? 10.185 9.252 8.751 1.00 19.83 264 VAL A C 1
ATOM 2057 O O . VAL A 1 264 ? 10.091 9.706 7.594 1.00 19.05 264 VAL A O 1
ATOM 2061 N N . PRO A 1 265 ? 10.654 9.973 9.782 1.00 20.30 265 PRO A N 1
ATOM 2062 C CA . PRO A 1 265 ? 10.942 11.405 9.632 1.00 20.32 265 PRO A CA 1
ATOM 2063 C C . PRO A 1 265 ? 12.090 11.691 8.674 1.00 19.81 265 PRO A C 1
ATOM 2064 O O . PRO A 1 265 ? 12.067 12.720 7.974 1.00 22.92 265 PRO A O 1
ATOM 2068 N N . ASP A 1 266 ? 13.057 10.773 8.618 1.00 22.12 266 ASP A N 1
ATOM 2069 C CA . ASP A 1 266 ? 14.158 10.874 7.644 1.00 24.39 266 ASP A CA 1
ATOM 2070 C C . ASP A 1 266 ? 14.347 9.573 6.874 1.00 21.91 266 ASP A C 1
ATOM 2071 O O . ASP A 1 266 ? 15.037 8.638 7.354 1.00 21.87 266 ASP A O 1
ATOM 2076 N N . PRO A 1 267 ? 13.757 9.506 5.665 1.00 22.93 267 PRO A N 1
ATOM 2077 C CA . PRO A 1 267 ? 13.702 8.270 4.885 1.00 23.12 267 PRO A CA 1
ATOM 2078 C C . PRO A 1 267 ? 15.077 7.821 4.388 1.00 28.61 267 PRO A C 1
ATOM 2079 O O . PRO A 1 267 ? 15.235 6.671 3.972 1.00 33.49 267 PRO A O 1
ATOM 2083 N N . ASP A 1 268 ? 16.057 8.721 4.458 1.00 24.22 268 ASP A N 1
ATOM 2084 C CA . ASP A 1 268 ? 17.356 8.495 3.831 1.00 28.05 268 ASP A CA 1
ATOM 2085 C C . ASP A 1 268 ? 18.387 7.752 4.687 1.00 26.46 268 ASP A C 1
ATOM 2086 O O . ASP A 1 268 ? 19.415 7.308 4.178 1.00 25.93 268 ASP A O 1
ATOM 2091 N N . ILE A 1 269 ? 18.102 7.597 5.974 1.00 19.23 269 ILE A N 1
ATOM 2092 C CA . ILE A 1 269 ? 19.068 6.972 6.888 1.00 23.87 269 ILE A CA 1
ATOM 2093 C C . ILE A 1 269 ? 18.614 5.623 7.474 1.00 21.66 269 ILE A C 1
ATOM 2094 O O . ILE A 1 269 ? 19.194 5.137 8.444 1.00 25.78 269 ILE A O 1
ATOM 2099 N N . LEU A 1 270 ? 17.564 5.027 6.912 1.00 23.88 270 LEU A N 1
ATOM 2100 C CA . LEU A 1 270 ? 17.091 3.739 7.411 1.00 24.82 270 LEU A CA 1
ATOM 2101 C C . LEU A 1 270 ? 18.042 2.615 6.988 1.00 18.59 270 LEU A C 1
ATOM 2102 O O . LEU A 1 270 ? 18.488 2.590 5.837 1.00 22.66 270 LEU A O 1
ATOM 2107 N N . GLY A 1 271 ? 18.313 1.698 7.921 1.00 15.67 271 GLY A N 1
ATOM 2108 C CA . GLY A 1 271 ? 19.097 0.470 7.655 1.00 16.99 271 GLY A CA 1
ATOM 2109 C C . GLY A 1 271 ? 18.265 -0.746 7.260 1.00 17.37 271 GLY A C 1
ATOM 2110 O O . GLY A 1 271 ? 18.726 -1.872 7.372 1.00 17.49 271 GLY A O 1
ATOM 2111 N N . PHE A 1 272 ? 17.033 -0.498 6.813 1.00 17.07 272 PHE A N 1
ATOM 2112 C CA . PHE A 1 272 ? 16.041 -1.534 6.416 1.00 15.28 272 PHE A CA 1
ATOM 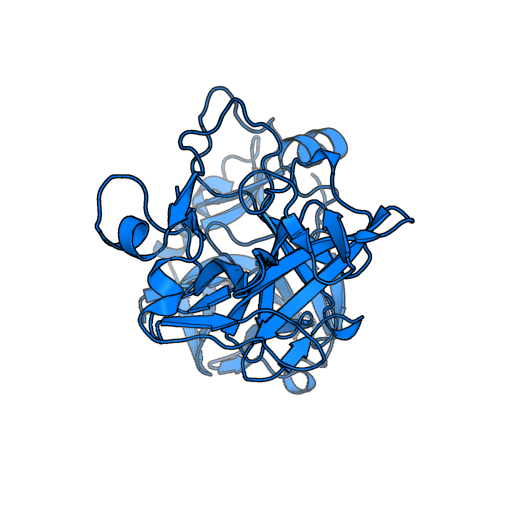2113 C C . PHE A 1 272 ? 14.985 -0.846 5.521 1.00 15.48 272 PHE A C 1
ATOM 2114 O O . PHE A 1 272 ? 15.019 0.373 5.345 1.00 17.67 272 PHE A O 1
ATOM 2122 N N . GLU A 1 273 ? 14.041 -1.614 4.974 1.00 15.46 273 GLU A N 1
ATOM 2123 C CA . GLU A 1 273 ? 12.890 -1.012 4.295 1.00 16.85 273 GLU A CA 1
ATOM 2124 C C . GLU A 1 273 ? 11.609 -1.723 4.708 1.00 16.11 273 GLU A C 1
ATOM 2125 O O . GLU A 1 273 ? 11.665 -2.884 5.156 1.00 16.80 273 GLU A O 1
ATOM 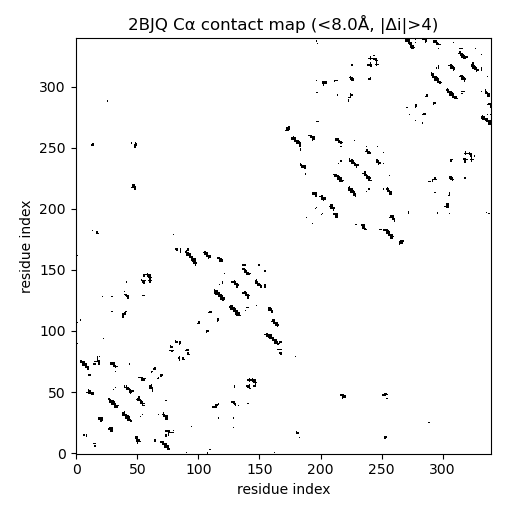2131 N N . TYR A 1 274 ? 10.496 -1.009 4.546 1.00 15.21 274 TYR A N 1
ATOM 2132 C CA . TYR A 1 274 ? 9.171 -1.535 4.805 1.00 13.39 274 TYR A CA 1
ATOM 2133 C C . TYR A 1 274 ? 8.619 -2.036 3.472 1.00 17.11 274 TYR A C 1
ATOM 2134 O O . TYR A 1 274 ? 8.865 -1.427 2.406 1.00 14.69 274 TYR A O 1
ATOM 2143 N N . LYS A 1 275 ? 7.835 -3.105 3.523 1.00 13.96 275 LYS A N 1
ATOM 2144 C CA . LYS A 1 275 ? 7.137 -3.582 2.317 1.00 14.14 275 LYS A CA 1
ATOM 2145 C C . LYS A 1 275 ? 5.788 -4.147 2.755 1.00 14.18 275 LYS A C 1
ATOM 2146 O O . LYS A 1 275 ? 5.720 -4.815 3.795 1.00 13.28 275 LYS A O 1
ATOM 2152 N N . TRP A 1 276 ? 4.729 -3.863 1.978 1.00 12.65 276 TRP A N 1
ATOM 2153 C CA . TRP A 1 276 ? 3.422 -4.492 2.227 1.00 15.10 276 TRP A CA 1
ATOM 2154 C C . TRP A 1 276 ? 3.325 -5.748 1.385 1.00 14.95 276 TRP A C 1
ATOM 2155 O O . TRP A 1 276 ? 3.455 -5.672 0.149 1.00 13.74 276 TRP A O 1
ATOM 2166 N N . ILE A 1 277 ? 3.097 -6.878 2.056 1.00 13.19 277 ILE A N 1
ATOM 2167 C CA . ILE A 1 277 ? 3.166 -8.226 1.442 1.00 10.82 277 ILE A CA 1
ATOM 2168 C C . ILE A 1 277 ? 1.996 -9.096 1.910 1.00 13.33 277 ILE A C 1
ATOM 2169 O O . ILE A 1 277 ? 1.644 -9.060 3.096 1.00 13.23 277 ILE A O 1
ATOM 2174 N N . PRO A 1 278 ? 1.372 -9.877 0.983 1.00 14.23 278 PRO A N 1
ATOM 2175 C CA . PRO A 1 278 ? 0.299 -10.773 1.407 1.00 15.26 278 PRO A CA 1
ATOM 2176 C C . PRO A 1 278 ? 0.772 -11.685 2.547 1.00 12.60 278 PRO A C 1
ATOM 2177 O O . PRO A 1 278 ? 1.888 -12.241 2.525 1.00 14.29 278 PRO A O 1
ATOM 2181 N N . TYR A 1 279 ? -0.078 -11.802 3.549 1.00 13.33 279 TYR A N 1
ATOM 2182 C CA . TYR A 1 279 ? 0.257 -12.542 4.749 1.00 12.78 279 TYR A CA 1
ATOM 2183 C C . TYR A 1 279 ? 0.791 -13.971 4.485 1.00 18.27 279 TYR A C 1
ATOM 2184 O O . TYR A 1 279 ? 1.784 -14.384 5.110 1.00 18.67 279 TYR A O 1
ATOM 2193 N N . LYS A 1 280 ? 0.147 -14.705 3.569 1.00 16.20 280 LYS A N 1
ATOM 2194 C CA . LYS A 1 280 ? 0.629 -16.079 3.256 1.00 22.22 280 LYS A CA 1
ATOM 2195 C C . LYS A 1 280 ? 2.104 -16.087 2.782 1.00 22.84 280 LYS A C 1
ATOM 2196 O O . LYS A 1 280 ? 2.882 -16.993 3.131 1.00 22.63 280 LYS A O 1
ATOM 2202 N N . GLU A 1 281 ? 2.476 -15.071 2.006 1.00 19.05 281 GLU A N 1
ATOM 2203 C CA . GLU A 1 281 ? 3.860 -14.911 1.526 1.00 22.39 281 GLU A CA 1
ATOM 2204 C C . GLU A 1 281 ? 4.805 -14.432 2.644 1.00 24.99 281 GLU A C 1
ATOM 2205 O O . GLU A 1 281 ? 5.934 -14.906 2.758 1.00 25.47 281 GLU A O 1
ATOM 2211 N N . ALA A 1 282 ? 4.323 -13.489 3.452 1.00 22.09 282 ALA A N 1
ATOM 2212 C CA . ALA A 1 282 ? 5.085 -12.870 4.538 1.00 24.60 282 ALA A CA 1
ATOM 2213 C C . ALA A 1 282 ? 5.531 -13.889 5.576 1.00 30.11 282 ALA A C 1
ATOM 2214 O O . ALA A 1 282 ? 6.612 -13.765 6.162 1.00 30.47 282 ALA A O 1
ATOM 2216 N N . LYS A 1 283 ? 4.686 -14.885 5.814 1.00 28.57 283 LYS A N 1
ATOM 2217 C CA . LYS A 1 283 ? 4.988 -15.916 6.805 1.00 34.11 283 LYS A CA 1
ATOM 2218 C C . LYS A 1 283 ? 5.873 -17.023 6.206 1.00 35.53 283 LYS A C 1
ATOM 2219 O O . LYS A 1 283 ? 6.470 -17.805 6.937 1.00 38.78 283 LYS A O 1
ATOM 2225 N N . ALA A 1 284 ? 5.978 -17.062 4.880 1.00 37.26 284 ALA A N 1
ATOM 2226 C CA . ALA A 1 284 ? 6.713 -18.120 4.179 1.00 38.12 284 ALA A CA 1
ATOM 2227 C C . ALA A 1 284 ? 8.248 -17.976 4.212 1.00 44.01 284 ALA A C 1
ATOM 2228 O O . ALA A 1 284 ? 8.973 -18.818 3.657 1.00 45.21 284 ALA A O 1
ATOM 2230 N N . GLY A 1 285 ? 8.736 -16.914 4.851 1.00 39.27 285 GLY A N 1
ATOM 2231 C CA . GLY A 1 285 ? 10.166 -16.766 5.111 1.00 40.34 285 GLY A CA 1
ATOM 2232 C C . GLY A 1 285 ? 10.896 -15.772 4.226 1.00 39.85 285 GLY A C 1
ATOM 2233 O O . GLY A 1 285 ? 10.277 -15.013 3.467 1.00 40.05 285 GLY A O 1
ATOM 2234 N N . GLY A 1 286 ? 12.222 -15.783 4.327 1.00 35.62 286 GLY A N 1
ATOM 2235 C CA . GLY A 1 286 ? 13.053 -14.811 3.626 1.00 36.35 286 GLY A CA 1
ATOM 2236 C C . GLY A 1 286 ? 13.193 -13.567 4.491 1.00 28.91 286 GLY A C 1
ATOM 2237 O O . GLY A 1 286 ? 12.572 -13.496 5.562 1.00 30.06 286 GLY A O 1
ATOM 2238 N N . PRO A 1 287 ? 13.978 -12.574 4.018 1.00 24.94 287 PRO A N 1
ATOM 2239 C CA . PRO A 1 287 ? 14.362 -11.371 4.775 1.00 23.61 287 PRO A CA 1
ATOM 2240 C C . PRO A 1 287 ? 13.193 -10.535 5.314 1.00 19.42 287 PRO A C 1
ATOM 2241 O O . PRO A 1 287 ? 13.308 -9.927 6.383 1.00 21.28 287 PRO A O 1
ATOM 2245 N N . PHE A 1 288 ? 12.099 -10.465 4.565 1.00 18.63 288 PHE A N 1
ATOM 2246 C CA . PHE A 1 288 ? 10.965 -9.640 4.967 1.00 17.14 288 PHE A CA 1
ATOM 2247 C C . PHE A 1 288 ? 10.032 -10.448 5.834 1.00 20.00 288 PHE A C 1
ATOM 2248 O O . PHE A 1 288 ? 9.530 -11.493 5.406 1.00 23.04 288 PHE A O 1
ATOM 2256 N N . LYS A 1 289 ? 9.871 -9.993 7.073 1.00 18.18 289 LYS A N 1
ATOM 2257 C CA . LYS A 1 289 ? 8.963 -10.633 8.020 1.00 12.72 289 LYS A CA 1
ATOM 2258 C C . LYS A 1 289 ? 7.968 -9.585 8.546 1.00 13.14 289 LYS A C 1
ATOM 2259 O O . LYS A 1 289 ? 8.279 -8.395 8.588 1.00 14.52 289 LYS A O 1
ATOM 2265 N N . PRO A 1 290 ? 6.785 -10.041 9.028 1.00 15.18 290 PRO A N 1
ATOM 2266 C CA . PRO A 1 290 ? 5.827 -9.064 9.547 1.00 14.07 290 PRO A CA 1
ATOM 2267 C C . PRO A 1 290 ? 6.402 -8.234 10.679 1.00 13.52 290 PRO A C 1
ATOM 2268 O O . PRO A 1 290 ? 7.080 -8.786 11.584 1.00 15.16 290 PRO A O 1
ATOM 2272 N N . LEU A 1 291 ? 6.131 -6.926 10.655 1.00 12.49 291 LEU A N 1
ATOM 2273 C CA . LEU A 1 291 ? 6.433 -6.078 11.813 1.00 11.14 291 LEU A CA 1
ATOM 2274 C C . LEU A 1 291 ? 5.420 -6.515 12.870 1.00 14.53 291 LEU A C 1
ATOM 2275 O O . LEU A 1 291 ? 4.243 -6.680 12.560 1.00 12.05 291 LEU A O 1
ATOM 2280 N N . HIS A 1 292 ? 5.861 -6.689 14.106 1.00 11.36 292 HIS A N 1
ATOM 2281 C CA . HIS A 1 292 ? 4.924 -7.154 15.135 1.00 12.86 292 HIS A CA 1
ATOM 2282 C C . HIS A 1 292 ? 5.136 -6.522 16.496 1.00 17.78 292 HIS A C 1
ATOM 2283 O O . HIS A 1 292 ? 6.274 -6.186 16.872 1.00 17.65 292 HIS A O 1
ATOM 2290 N N . VAL A 1 293 ? 4.026 -6.380 17.223 1.00 13.24 293 VAL A N 1
ATOM 2291 C CA . VAL A 1 293 ? 3.996 -6.008 18.645 1.00 12.28 293 VAL A CA 1
ATOM 2292 C C . VAL A 1 293 ? 3.167 -7.116 19.265 1.00 10.35 293 VAL A C 1
ATOM 2293 O O . VAL A 1 293 ? 2.011 -7.316 18.896 1.00 12.45 293 VAL A O 1
ATOM 2297 N N . GLY A 1 294 ? 3.779 -7.896 20.146 1.00 14.08 294 GLY A N 1
ATOM 2298 C CA . GLY A 1 294 ? 3.145 -9.149 20.609 1.00 17.28 294 GLY A CA 1
ATOM 2299 C C . GLY A 1 294 ? 2.860 -10.074 19.430 1.00 15.50 294 GLY A C 1
ATOM 2300 O O . GLY A 1 294 ? 3.698 -10.207 18.526 1.00 16.86 294 GLY A O 1
ATOM 2301 N N . GLU A 1 295 ? 1.680 -10.685 19.414 1.00 13.45 295 GLU A N 1
ATOM 2302 C CA . GLU A 1 295 ? 1.270 -11.565 18.298 1.00 17.31 295 GLU A CA 1
ATOM 2303 C C . GLU A 1 295 ? 0.677 -10.778 17.106 1.00 13.10 295 GLU A C 1
ATOM 2304 O O . GLU A 1 295 ? 0.278 -11.377 16.114 1.00 14.60 295 GLU A O 1
ATOM 2310 N N . CYS A 1 296 ? 0.650 -9.452 17.197 1.00 11.79 296 CYS A N 1
ATOM 2311 C CA . CYS A 1 296 ? -0.107 -8.658 16.200 1.00 9.61 296 CYS A CA 1
ATOM 2312 C C . CYS A 1 296 ? 0.770 -8.010 15.118 1.00 12.40 296 CYS A C 1
ATOM 2313 O O . CYS A 1 296 ? 1.908 -7.622 15.394 1.00 13.39 296 CYS A O 1
ATOM 2316 N N . THR A 1 297 ? 0.206 -7.834 13.909 1.00 11.13 297 THR A N 1
ATOM 2317 C CA . THR A 1 297 ? 0.884 -7.101 12.802 1.00 10.02 297 THR A CA 1
ATOM 2318 C C . THR A 1 297 ? -0.153 -6.191 12.067 1.00 11.05 297 THR A C 1
ATOM 2319 O O . THR A 1 297 ? -1.336 -6.554 12.004 1.00 12.37 297 THR A O 1
ATOM 2323 N N . PRO A 1 298 ? 0.279 -5.023 11.542 1.00 10.44 298 PRO A N 1
ATOM 2324 C CA . PRO A 1 298 ? -0.659 -4.171 10.768 1.00 11.79 298 PRO A CA 1
ATOM 2325 C C . PRO A 1 298 ? -1.169 -4.912 9.518 1.00 10.17 298 PRO A C 1
ATOM 2326 O O . PRO A 1 298 ? -0.390 -5.572 8.834 1.00 12.90 298 PRO A O 1
ATOM 2330 N N . CYS A 1 299 ? -2.459 -4.765 9.218 1.00 10.50 299 CYS A N 1
ATOM 2331 C CA . CYS A 1 299 ? -3.116 -5.594 8.203 1.00 9.04 299 CYS A CA 1
ATOM 2332 C C . CYS A 1 299 ? -4.194 -4.822 7.478 1.00 14.20 299 CYS A C 1
ATOM 2333 O O . CYS A 1 299 ? -5.094 -4.266 8.114 1.00 10.33 299 CYS A O 1
ATOM 2336 N N . LEU A 1 300 ? -4.103 -4.796 6.144 1.00 11.55 300 LEU A N 1
ATOM 2337 C CA . LEU A 1 300 ? -5.134 -4.163 5.320 1.00 10.71 300 LEU A CA 1
ATOM 2338 C C . LEU A 1 300 ? -6.194 -5.213 4.921 1.00 10.85 300 LEU A C 1
ATOM 2339 O O . LEU A 1 300 ? -5.947 -6.091 4.064 1.00 13.24 300 LEU A O 1
ATOM 2344 N N . LEU A 1 301 ? -7.374 -5.143 5.559 1.00 9.70 301 LEU A N 1
ATOM 2345 C CA . LEU A 1 301 ? -8.485 -6.035 5.202 1.00 10.80 301 LEU A CA 1
ATOM 2346 C C . LEU A 1 301 ? -9.119 -5.570 3.917 1.00 12.74 301 LEU A C 1
ATOM 2347 O O . LEU A 1 301 ? -9.154 -4.370 3.641 1.00 13.36 301 LEU A O 1
ATOM 2352 N N . LYS A 1 302 ? -9.620 -6.518 3.132 1.00 11.31 302 LYS A N 1
ATOM 2353 C CA . LYS A 1 302 ? -10.269 -6.166 1.860 1.00 11.93 302 LYS A CA 1
ATOM 2354 C C . LYS A 1 302 ? -11.551 -6.972 1.670 1.00 15.25 302 LYS A C 1
ATOM 2355 O O . LYS A 1 302 ? -11.540 -8.214 1.804 1.00 16.22 302 LYS A O 1
ATOM 2361 N N . ASP A 1 303 ? -12.658 -6.277 1.365 1.00 15.52 303 ASP A N 1
ATOM 2362 C CA . ASP A 1 303 ? -13.965 -6.927 1.135 1.00 17.99 303 ASP A CA 1
ATOM 2363 C C . ASP A 1 303 ? -14.038 -7.506 -0.285 1.00 19.48 303 ASP A C 1
ATOM 2364 O O . ASP A 1 303 ? -13.224 -7.157 -1.157 1.00 18.78 303 ASP A O 1
ATOM 2369 N N . ALA A 1 304 ? -15.029 -8.378 -0.519 1.00 19.38 304 ALA A N 1
ATOM 2370 C CA . ALA A 1 304 ? -15.279 -8.948 -1.863 1.00 22.91 304 ALA A CA 1
ATOM 2371 C C . ALA A 1 304 ? -15.417 -7.882 -2.969 1.00 19.56 304 ALA A C 1
ATOM 2372 O O . ALA A 1 304 ? -14.977 -8.086 -4.088 1.00 19.54 304 ALA A O 1
ATOM 2374 N N . ASN A 1 305 ? -16.016 -6.744 -2.637 1.00 19.69 305 ASN A N 1
ATOM 2375 C CA . ASN A 1 305 ? -16.162 -5.608 -3.595 1.00 18.46 305 ASN A CA 1
ATOM 2376 C C . ASN A 1 305 ? -14.953 -4.642 -3.691 1.00 17.90 305 ASN A C 1
ATOM 2377 O O . ASN A 1 305 ? -15.020 -3.602 -4.333 1.00 19.40 305 ASN A O 1
ATOM 2382 N N . GLY A 1 306 ? -13.845 -4.982 -3.041 1.00 14.44 306 GLY A N 1
ATOM 2383 C CA . GLY A 1 306 ? -12.646 -4.180 -3.156 1.00 18.73 306 GLY A CA 1
ATOM 2384 C C . GLY A 1 306 ? -12.453 -3.145 -2.061 1.00 17.53 306 GLY A C 1
ATOM 2385 O O . GLY A 1 306 ? -11.366 -2.558 -1.971 1.00 16.21 306 GLY A O 1
ATOM 2386 N N . THR A 1 307 ? -13.493 -2.901 -1.258 1.00 16.47 307 THR A N 1
ATOM 2387 C CA . THR A 1 307 ? -13.409 -1.922 -0.148 1.00 16.09 307 THR A CA 1
ATOM 2388 C C . THR A 1 307 ? -12.372 -2.390 0.877 1.00 11.97 307 THR A C 1
ATOM 2389 O O . THR A 1 307 ? -12.343 -3.574 1.229 1.00 16.11 307 THR A O 1
ATOM 2393 N N . GLU A 1 308 ? -11.569 -1.450 1.381 1.00 13.60 308 GLU A N 1
ATOM 2394 C CA . GLU A 1 308 ? -10.405 -1.771 2.193 1.00 9.16 308 GLU A CA 1
ATOM 2395 C C . GLU A 1 308 ? -10.464 -0.998 3.515 1.00 10.58 308 GLU A C 1
ATOM 2396 O O . GLU A 1 308 ? -10.948 0.134 3.565 1.00 11.62 308 GLU A O 1
ATOM 2402 N N . ARG A 1 309 ? -9.908 -1.604 4.560 1.00 11.32 309 ARG A N 1
ATOM 2403 C CA . ARG A 1 309 ? -9.749 -0.917 5.848 1.00 11.92 309 ARG A CA 1
ATOM 2404 C C . ARG A 1 309 ? -8.521 -1.411 6.618 1.00 10.22 309 ARG A C 1
ATOM 2405 O O . ARG A 1 309 ? -8.301 -2.615 6.739 1.00 11.46 309 ARG A O 1
ATOM 2413 N N . LEU A 1 310 ? -7.754 -0.455 7.140 1.00 9.74 310 LEU A N 1
ATOM 2414 C CA . LEU A 1 310 ? -6.489 -0.770 7.832 1.00 8.37 310 LEU A CA 1
ATOM 2415 C C . LEU A 1 310 ? -6.759 -1.131 9.271 1.00 11.14 310 LEU A C 1
ATOM 2416 O O . LEU A 1 310 ? -7.406 -0.351 9.979 1.00 11.12 310 LEU A O 1
ATOM 2421 N N . GLY A 1 311 ? -6.263 -2.296 9.677 1.00 13.25 311 GLY A N 1
ATOM 2422 C CA . GLY A 1 311 ? -6.530 -2.850 11.005 1.00 12.87 311 GLY A CA 1
ATOM 2423 C C . GLY A 1 311 ? -5.365 -3.696 11.524 1.00 11.46 311 GLY A C 1
ATOM 2424 O O . GLY A 1 311 ? -4.176 -3.347 11.342 1.00 10.81 311 GLY A O 1
ATOM 2425 N N . ASN A 1 312 ? -5.746 -4.802 12.173 1.00 10.37 312 ASN A N 1
ATOM 2426 C CA . ASN A 1 312 ? -4.848 -5.672 12.953 1.00 9.78 312 ASN A CA 1
ATOM 2427 C C . ASN A 1 312 ? -4.984 -7.122 12.476 1.00 12.19 312 ASN A C 1
ATOM 2428 O O . ASN A 1 312 ? -6.106 -7.580 12.188 1.00 17.20 312 ASN A O 1
ATOM 2433 N N . LEU A 1 313 ? -3.870 -7.857 12.397 1.00 12.55 313 LEU A N 1
ATOM 2434 C CA . LEU A 1 313 ? -3.915 -9.321 12.286 1.00 11.50 313 LEU A CA 1
ATOM 2435 C C . LEU A 1 313 ? -3.239 -9.924 13.503 1.00 11.36 313 LEU A C 1
ATOM 2436 O O . LEU A 1 313 ? -2.035 -9.687 13.715 1.00 12.38 313 LEU A O 1
ATOM 2441 N N . HIS A 1 314 ? -4.006 -10.655 14.314 1.00 11.44 314 HIS A N 1
ATOM 2442 C CA . HIS A 1 314 ? -3.417 -11.452 15.413 1.00 11.75 314 HIS A CA 1
ATOM 2443 C C . HIS A 1 314 ? -2.925 -12.793 14.852 1.00 11.45 314 HIS A C 1
ATOM 2444 O O . HIS A 1 314 ? -3.707 -13.605 14.387 1.00 12.14 314 HIS A O 1
ATOM 2451 N N . MET A 1 315 ? -1.613 -12.988 14.841 1.00 14.01 315 MET A N 1
ATOM 2452 C CA . MET A 1 315 ? -0.998 -14.137 14.147 1.00 14.15 315 MET A CA 1
ATOM 2453 C C . MET A 1 315 ? -1.178 -15.451 14.894 1.00 15.48 315 MET A C 1
ATOM 2454 O O . MET A 1 315 ? -1.085 -16.521 14.313 1.00 19.43 315 MET A O 1
ATOM 2459 N N . GLY A 1 316 ? -1.478 -15.371 16.190 1.00 13.93 316 GLY A N 1
ATOM 2460 C CA . GLY A 1 316 ? -1.718 -16.599 16.959 1.00 16.65 316 GLY A CA 1
ATOM 2461 C C . GLY A 1 316 ? -3.082 -17.197 16.620 1.00 14.50 316 GLY A C 1
ATOM 2462 O O . GLY A 1 316 ? -3.241 -18.427 16.495 1.00 16.27 316 GLY A O 1
ATOM 2463 N N . MET A 1 317 ? -4.088 -16.329 16.504 1.00 13.07 317 MET A N 1
ATOM 2464 C CA . MET A 1 317 ? -5.465 -16.720 16.111 1.00 12.39 317 MET A CA 1
ATOM 2465 C C . MET A 1 317 ? -5.610 -16.777 14.585 1.00 15.22 317 MET A C 1
ATOM 2466 O O . MET A 1 317 ? -6.528 -17.406 14.065 1.00 14.50 317 MET A O 1
ATOM 2471 N N . GLU A 1 318 ? -4.710 -16.086 13.880 1.00 12.19 318 GLU A N 1
ATOM 2472 C CA . GLU A 1 318 ? -4.894 -15.763 12.450 1.00 17.53 318 GLU A CA 1
ATOM 2473 C C . GLU A 1 318 ? -6.307 -15.223 12.199 1.00 14.33 318 GLU A C 1
ATOM 2474 O O . GLU A 1 318 ? -7.100 -15.767 11.408 1.00 13.58 318 GLU A O 1
ATOM 2480 N N . LYS A 1 319 ? -6.603 -14.145 12.914 1.00 12.80 319 LYS A N 1
ATOM 2481 C CA . LYS A 1 319 ? -7.858 -13.409 12.805 1.00 13.30 319 LYS A CA 1
ATOM 2482 C C . LYS A 1 319 ? -7.505 -11.933 12.612 1.00 15.98 319 LYS A C 1
ATOM 2483 O O . LYS A 1 319 ? -6.694 -11.334 13.380 1.00 12.88 319 LYS A O 1
ATOM 2489 N N . ALA A 1 320 ? -8.092 -11.376 11.557 1.00 12.12 320 ALA A N 1
ATOM 2490 C CA . ALA A 1 320 ? -7.925 -9.964 11.180 1.00 13.90 320 ALA A CA 1
ATOM 2491 C C . ALA A 1 320 ? -9.159 -9.178 11.643 1.00 13.44 320 ALA A C 1
ATOM 2492 O O . ALA A 1 320 ? -10.283 -9.649 11.492 1.00 11.41 320 ALA A O 1
ATOM 2494 N N . THR A 1 321 ? -8.935 -7.991 12.203 1.00 15.71 321 THR A N 1
ATOM 2495 C CA . THR A 1 321 ? -10.007 -7.116 12.725 1.00 14.33 321 THR A CA 1
ATOM 2496 C C . THR A 1 321 ? -9.719 -5.640 12.404 1.00 14.98 321 THR A C 1
ATOM 2497 O O . THR A 1 321 ? -8.554 -5.227 12.322 1.00 15.93 321 THR A O 1
ATOM 2501 N N . ALA A 1 322 ? -10.775 -4.851 12.233 1.00 11.90 322 ALA A N 1
ATOM 2502 C CA . ALA A 1 322 ? -10.681 -3.394 11.993 1.00 13.35 322 ALA A CA 1
ATOM 2503 C C . ALA A 1 322 ? -12.035 -2.790 12.317 1.00 13.33 322 ALA A C 1
ATOM 2504 O O . ALA A 1 322 ? -13.051 -3.449 12.143 1.00 12.55 322 ALA A O 1
ATOM 2506 N N . GLY A 1 323 ? -12.055 -1.532 12.744 1.00 10.73 323 GLY A N 1
ATOM 2507 C CA . GLY A 1 323 ? -13.328 -0.900 13.143 1.00 15.10 323 GLY A CA 1
ATOM 2508 C C . GLY A 1 323 ? -14.258 -0.727 11.953 1.00 14.20 323 GLY A C 1
ATOM 2509 O O . GLY A 1 323 ? -13.857 -0.162 10.932 1.00 12.25 323 GLY A O 1
ATOM 2510 N N . LEU A 1 324 ? -15.492 -1.220 12.077 1.00 13.60 324 LEU A N 1
ATOM 2511 C CA . LEU A 1 324 ? -16.538 -0.945 11.061 1.00 12.49 324 LEU A CA 1
ATOM 2512 C C . LEU A 1 324 ? -17.936 -1.115 11.672 1.00 14.74 324 LEU A C 1
ATOM 2513 O O . LEU A 1 324 ? -18.266 -2.196 12.221 1.00 13.69 324 LEU A O 1
ATOM 2518 N N . ALA A 1 325 ? -18.737 -0.050 11.587 1.00 16.97 325 ALA A N 1
ATOM 2519 C CA . ALA A 1 325 ? -20.156 -0.094 12.004 1.00 18.67 325 ALA A CA 1
ATOM 2520 C C . ALA A 1 325 ? -20.383 -0.697 13.412 1.00 17.03 325 ALA A C 1
ATOM 2521 O O . ALA A 1 325 ? -21.252 -1.553 13.606 1.00 18.92 325 ALA A O 1
ATOM 2523 N N . GLY A 1 326 ? -19.562 -0.280 14.378 1.00 16.63 326 GLY A N 1
ATOM 2524 C CA . GLY A 1 326 ? -19.704 -0.719 15.768 1.00 21.00 326 GLY A CA 1
ATOM 2525 C C . GLY A 1 326 ? -19.162 -2.109 16.090 1.00 20.65 326 GLY A C 1
ATOM 2526 O O . GLY A 1 326 ? -19.193 -2.545 17.252 1.00 22.11 326 GLY A O 1
ATOM 2527 N N . LYS A 1 327 ? -18.659 -2.807 15.076 1.00 17.97 327 LYS A N 1
ATOM 2528 C CA . LYS A 1 327 ? -18.021 -4.117 15.292 1.00 19.47 327 LYS A CA 1
ATOM 2529 C C . LYS A 1 327 ? -16.588 -4.130 14.732 1.00 17.29 327 LYS A C 1
ATOM 2530 O O . LYS A 1 327 ? -16.053 -3.077 14.393 1.00 15.63 327 LYS A O 1
ATOM 2536 N N . ASP A 1 328 ? -15.973 -5.312 14.631 1.00 14.98 328 ASP A N 1
ATOM 2537 C CA . ASP A 1 328 ? -14.545 -5.363 14.353 1.00 12.17 328 ASP A CA 1
ATOM 2538 C C . ASP A 1 328 ? -14.218 -6.018 13.004 1.00 11.27 328 ASP A C 1
ATOM 2539 O O . ASP A 1 328 ? -13.100 -6.479 12.815 1.00 12.58 328 ASP A O 1
ATOM 2544 N N . SER A 1 329 ? -15.193 -6.103 12.095 1.00 14.58 329 SER A N 1
ATOM 2545 C CA . SER A 1 329 ? -14.944 -6.671 10.752 1.00 17.15 329 SER A CA 1
ATOM 2546 C C . SER A 1 329 ? -14.154 -8.013 10.753 1.00 14.56 329 SER A C 1
ATOM 2547 O O . SER A 1 329 ? -13.348 -8.267 9.856 1.00 16.97 329 SER A O 1
ATOM 2550 N N . ALA A 1 330 ? -14.394 -8.884 11.739 1.00 13.15 330 ALA A N 1
ATOM 2551 C CA . ALA A 1 330 ? -13.536 -10.076 11.932 1.00 12.10 330 ALA A CA 1
ATOM 2552 C C . ALA A 1 330 ? -13.508 -11.042 10.760 1.00 15.22 330 ALA A C 1
ATOM 2553 O O . ALA A 1 330 ? -14.559 -11.462 10.265 1.00 16.34 330 ALA A O 1
ATOM 2555 N N . VAL A 1 331 ? -12.297 -11.406 10.341 1.00 13.03 331 VAL A N 1
ATOM 2556 C CA . VAL A 1 331 ? -12.074 -12.408 9.276 1.00 11.71 331 VAL A CA 1
ATOM 2557 C C . VAL A 1 331 ? -11.040 -13.417 9.796 1.00 16.23 331 VAL A C 1
ATOM 2558 O O . VAL A 1 331 ? -10.015 -13.026 10.381 1.00 16.48 331 VAL A O 1
ATOM 2562 N N . SER A 1 332 ? -11.314 -14.708 9.604 1.00 16.33 332 SER A N 1
ATOM 2563 C CA . SER A 1 332 ? -10.327 -15.775 9.907 1.00 15.86 332 SER A CA 1
ATOM 2564 C C . SER A 1 332 ? -10.314 -16.856 8.817 1.00 16.20 332 SER A C 1
ATOM 2565 O O . SER A 1 332 ? -11.044 -16.764 7.827 1.00 18.02 332 SER A O 1
ATOM 2568 N N . GLY A 1 333 ? -9.435 -17.843 8.984 1.00 19.55 333 GLY A N 1
ATOM 2569 C CA . GLY A 1 333 ? -9.309 -18.928 8.025 1.00 20.61 333 GLY A CA 1
ATOM 2570 C C . GLY A 1 333 ? -8.430 -18.466 6.875 1.00 19.44 333 GLY A C 1
ATOM 2571 O O . GLY A 1 333 ? -7.791 -17.428 6.988 1.00 17.86 333 GLY A O 1
ATOM 2572 N N . PRO A 1 334 ? -8.430 -19.215 5.746 1.00 25.52 334 PRO A N 1
ATOM 2573 C CA . PRO A 1 334 ? -7.493 -18.894 4.659 1.00 25.33 334 PRO A CA 1
ATOM 2574 C C . PRO A 1 334 ? -7.662 -17.506 4.013 1.00 19.14 334 PRO A C 1
ATOM 2575 O O . PRO A 1 334 ? -6.716 -17.041 3.357 1.00 21.06 334 PRO A O 1
ATOM 2579 N N . ALA A 1 335 ? -8.809 -16.845 4.209 1.00 20.06 335 ALA A N 1
ATOM 2580 C CA . ALA A 1 335 ? -9.024 -15.512 3.624 1.00 22.68 335 ALA A CA 1
ATOM 2581 C C . ALA A 1 335 ? -7.967 -14.511 4.076 1.00 18.16 335 ALA A C 1
ATOM 2582 O O . ALA A 1 335 ? -7.568 -13.628 3.295 1.00 20.15 335 ALA A O 1
ATOM 2584 N N . VAL A 1 336 ? -7.486 -14.649 5.313 1.00 15.05 336 VAL A N 1
ATOM 2585 C CA . VAL A 1 336 ? -6.478 -13.693 5.829 1.00 16.61 336 VAL A CA 1
ATOM 2586 C C . VAL A 1 336 ? -5.136 -13.770 5.068 1.00 18.57 336 VAL A C 1
ATOM 2587 O O . VAL A 1 336 ? -4.356 -12.809 5.086 1.00 19.75 336 VAL A O 1
ATOM 2591 N N . GLY A 1 337 ? -4.899 -14.899 4.389 1.00 16.96 337 GLY A N 1
ATOM 2592 C CA . GLY A 1 337 ? -3.637 -15.173 3.706 1.00 15.87 337 GLY A CA 1
ATOM 2593 C C . GLY A 1 337 ? -3.417 -14.172 2.585 1.00 16.56 337 GLY A C 1
ATOM 2594 O O . GLY A 1 337 ? -2.288 -13.866 2.233 1.00 18.37 337 GLY A O 1
ATOM 2595 N N . ASP A 1 338 ? -4.513 -13.645 2.045 1.00 16.13 338 ASP A N 1
ATOM 2596 C CA . ASP A 1 338 ? -4.429 -12.725 0.925 1.00 18.42 338 ASP A CA 1
ATOM 2597 C C . ASP A 1 338 ? -4.410 -11.249 1.303 1.00 18.13 338 ASP A C 1
ATOM 2598 O O . ASP A 1 338 ? -4.213 -10.399 0.422 1.00 15.39 338 ASP A O 1
ATOM 2603 N N . PHE A 1 339 ? -4.578 -10.948 2.602 1.00 14.08 339 PHE A N 1
ATOM 2604 C CA . PHE A 1 339 ? -4.512 -9.578 3.085 1.00 11.70 339 PHE A CA 1
ATOM 2605 C C . PHE A 1 339 ? -3.047 -9.087 3.220 1.00 15.22 339 PHE A C 1
ATOM 2606 O O . PHE A 1 339 ? -2.184 -9.786 3.774 1.00 12.94 339 PHE A O 1
ATOM 2614 N N . LEU A 1 340 ? -2.775 -7.874 2.743 1.00 14.58 340 LEU A N 1
ATOM 2615 C CA . LEU A 1 340 ? -1.453 -7.257 2.934 1.00 13.45 340 LEU A CA 1
ATOM 2616 C C . LEU A 1 340 ? -1.146 -7.008 4.416 1.00 15.32 340 LEU A C 1
ATOM 2617 O O . LEU A 1 340 ? -2.010 -6.535 5.149 1.00 13.33 340 LEU A O 1
ATOM 2622 N N . VAL A 1 341 ? 0.064 -7.361 4.840 1.00 10.80 341 VAL A N 1
ATOM 2623 C CA . VAL A 1 341 ? 0.557 -6.978 6.168 1.00 11.36 341 VAL A CA 1
ATOM 2624 C C . VAL A 1 341 ? 1.863 -6.148 6.038 1.00 14.15 341 VAL A C 1
ATOM 2625 O O . VAL A 1 341 ? 2.594 -6.233 5.027 1.00 13.27 341 VAL A O 1
ATOM 2629 N N . LEU A 1 342 ? 2.133 -5.322 7.037 1.00 11.05 342 LEU A N 1
ATOM 2630 C CA . LEU A 1 342 ? 3.367 -4.539 7.021 1.00 12.06 342 LEU A CA 1
ATOM 2631 C C . LEU A 1 342 ? 4.549 -5.407 7.448 1.00 14.04 342 LEU A C 1
ATOM 2632 O O . LEU A 1 342 ? 4.602 -5.914 8.593 1.00 13.78 342 LEU A O 1
ATOM 2637 N N . CYS A 1 343 ? 5.508 -5.538 6.526 1.00 11.41 343 CYS A N 1
ATOM 2638 C CA . CYS A 1 343 ? 6.745 -6.284 6.748 1.00 13.07 343 CYS A CA 1
ATOM 2639 C C . CYS A 1 343 ? 7.987 -5.360 6.669 1.00 11.99 343 CYS A C 1
ATOM 2640 O O . CYS A 1 343 ? 7.925 -4.244 6.143 1.00 13.96 343 CYS A O 1
ATOM 2643 N N . ARG A 1 344 ? 9.105 -5.844 7.205 1.00 13.45 344 ARG A N 1
ATOM 2644 C CA . ARG A 1 344 ? 10.431 -5.165 7.068 1.00 15.05 344 ARG A CA 1
ATOM 2645 C C . ARG A 1 344 ? 11.569 -6.182 7.247 1.00 14.02 344 ARG A C 1
ATOM 2646 O O . ARG A 1 344 ? 11.318 -7.299 7.751 1.00 14.40 344 ARG A O 1
#

Solvent-accessible surface area: 15919 Å² total; per-residue (Å²): 168,76,154,24,80,47,26,121,18,69,15,38,42,46,5,24,94,36,10,14,61,2,131,79,51,49,27,16,5,0,0,4,6,98,50,166,61,141,29,16,0,0,15,0,71,6,31,51,0,31,0,53,1,0,0,4,62,102,162,62,27,23,58,29,44,235,92,10,61,18,83,0,25,0,0,13,17,66,45,60,44,62,49,68,5,50,168,140,32,26,13,27,33,44,20,101,26,6,100,30,73,130,72,105,149,51,6,25,23,0,103,15,51,81,2,0,0,0,19,6,151,6,186,98,39,125,59,7,1,0,35,0,42,42,71,89,95,35,0,11,0,0,26,95,41,139,28,28,124,50,62,43,55,79,1,54,84,36,60,0,0,0,15,11,37,117,62,13,96,157,86,95,138,61,152,114,40,56,25,28,14,16,54,46,108,43,97,25,19,65,96,69,70,17,30,15,0,24,60,105,106,0,98,6,59,104,74,71,106,35,80,0,31,0,0,1,7,18,4,149,58,40,18,0,0,1,11,0,52,52,35,126,60,96,73,0,40,2,14,0,0,40,59,33,104,52,25,42,24,83,94,0,5,9,2,2,0,0,2,13,42,64,91,122,66,41,40,35,90,26,88,44,23,39,8,114,104,1,104,87,40,53,128,64,87,16,10,113,20,50,94,0,0,0,0,4,2,121,57,124,108,20,20,10,3,0,0,0,0,14,52,56,107,56,82,0,4,0,1,65,86,43,138,13,28,58,41,65,38,132,51,2,10,94,18,45,0,0,0,47

Radius of gyration: 21.07 Å; Cα contacts (8 Å, |Δi|>4): 866; chains: 1; bounding box: 52×42×56 Å